Protein 5UQJ (pdb70)

GO terms:
  GO:0005634 nucleus (C, IDA)
  GO:0005739 mitochondrion (C, IDA)
  GO:0034477 U6 snRNA 3'-end processing (P, IGI)
  GO:0034477 U6 snRNA 3'-end processing (P, IMP)
  GO:0005634 nucleus (C, HDA)
  GO:0005737 cytoplasm (C, HDA)
  GO:0005739 mitochondrion (C, HDA)
  GO:0008663 2',3'-cyclic-nucleotide 2'-phosphodiesterase activity (F, IDA)
  GO:1990838 poly(U)-specific exoribonuclease activity, producing 3' uridine cyclic phosphate ends (F, IDA)
  GO:0005515 protein binding (F, IPI)

Organism: Saccharomyces cerevisiae (strain ATCC 204508 / S288c) (NCBI:txid559292)

Secondary structure (DSSP, 8-state):
--EEE-EEEEE---HHHHHHHHHHHHHHHHHHH--EEEETTB-TTS-B--EEEESB--EEESSHHHHHHHHHHHHHHHHHTT---EEEEE-SS-EEEE-TTSS-EEEEEEB-HHHHHHHHHHHHHHHHHHHHHTT----TTTBPPGGG-EEEEEEEES--HHHHHTHHHHHHHHHHHHHHH------EEEEE-EEEE--SS-PEEEE--

Foldseek 3Di:
DFWKKFKKFKDFDDPVVVVLLVVLQVVLVVLVVCQDKDFPQADPVGHGDMWIWTFWDMGGARDPVLVVLLVVLLLVLQVVVQQAKDKFWWAQHWAWDADPVLPWIFTWIQRDCPVCVVNPVSVVVSNQVSCVRSPNPVCPRTGDDNRRTTIG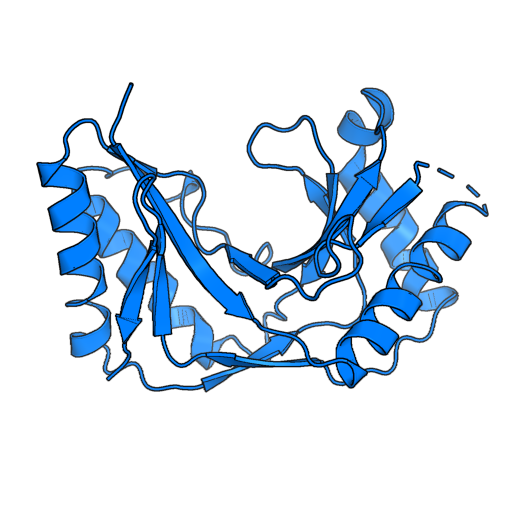TIIRPPADPVCSVCRVVVRVVSVVSCVVPHDSDDGDMDMGQFMWMATPVGIDTRGGD

InterPro domains:
  IPR027521 U6 snRNA phosphodiesterase 1 [MF_03040] (4-290)
  IPR027521 U6 snRNA phosphodiesterase 1 [PF09749] (75-284)
  IPR027521 U6 snRNA phosphodiesterase 1 [PTHR13522] (1-289)

Nearest PDB structures (foldseek):
  5uqj-assembly1_A  TM=1.005E+00  e=1.990E-45  Saccharomyces cerevisiae S288C
  6pgl-assembly2_B  TM=8.241E-01  e=5.813E-12  Kluyveromyces marxianus DMKU3-1042
  6pfq-assembly1_C  TM=8.101E-01  e=3.556E-12  Kluyveromyces marxianus DMKU3-1042
  6pgl-assembly3_C  TM=7.941E-01  e=1.461E-11  Kluyveromyces marxianus DMKU3-1042
  6pfq-assembly3_B  TM=7.733E-01  e=2.791E-10  Kluyveromyces marxianus DMKU3-1042

B-factor: mean 36.11, std 14.9, range [14.92, 97.97]

Radius of gyration: 17.69 Å; Cα contacts (8 Å, |Δi|>4): 377; chains: 1; bounding box: 44×36×47 Å

Sequence (209 aa):
RFWRSFTYFEWRPTPAIHRQLQKIICCKYKETFMKVDFDPLFISHLGAPKPLHVSLTRSLLFETEEQRHVFIQEMRNNGLRNNEITPFKLQICSYPKLYISERANTLYLGLPVSECCPNKAQISPFKTIIAEALQKSGISNYQDLIVSRQNLHVSIAIASNPSKATLKRYQQLNETMGALLLLNNDFAYKLEFLVNSIYCDENRHSIRIPFN

Structure (mmCIF, N/CA/C/O backbone):
data_5UQJ
#
_entry.id   5UQJ
#
_cell.length_a   157.850
_cell.length_b   157.850
_cell.length_c   44.380
_cell.angle_alpha   90.00
_cell.angle_beta   90.00
_cell.angle_gamma   90.00
#
_symmetry.space_group_name_H-M   'I 41 2 2'
#
loop_
_entity.id
_entity.type
_entity.pdbx_description
1 polymer 'U6 snRNA phosphodiesterase'
2 non-polymer 'SULFATE ION'
3 non-polymer GLYCEROL
4 non-polymer 'ACETATE ION'
5 water water
#
loop_
_atom_site.group_PDB
_atom_site.id
_atom_site.type_symbol
_atom_site.label_atom_id
_atom_site.label_alt_id
_atom_site.label_comp_id
_atom_site.label_asym_id
_atom_site.label_entity_id
_atom_site.label_seq_id
_atom_site.pdbx_PDB_ins_code
_atom_site.Cartn_x
_atom_site.Cartn_y
_atom_site.Cartn_z
_atom_site.occupancy
_atom_site.B_iso_or_equiv
_atom_site.auth_seq_id
_atom_site.auth_comp_id
_atom_site.auth_asym_id
_atom_site.auth_atom_id
_atom_site.pdbx_PDB_model_num
ATOM 1 N N . ARG A 1 4 ? 78.679 89.259 4.506 1.00 33.15 73 ARG A N 1
ATOM 2 C CA . ARG A 1 4 ? 79.119 90.097 5.621 1.00 37.31 73 ARG A CA 1
ATOM 3 C C . ARG A 1 4 ? 78.717 89.515 6.941 1.00 35.46 73 ARG A C 1
ATOM 4 O O . ARG A 1 4 ? 79.411 89.663 7.947 1.00 37.17 73 ARG A O 1
ATOM 12 N N . PHE A 1 5 ? 77.541 88.911 6.969 1.00 32.98 74 PHE A N 1
ATOM 13 C CA . PHE A 1 5 ? 76.987 88.541 8.290 1.00 25.30 74 PHE A CA 1
ATOM 14 C C . PHE A 1 5 ? 76.695 87.060 8.351 1.00 28.96 74 PHE A C 1
ATOM 15 O O . PHE A 1 5 ? 77.134 86.302 7.514 1.00 29.86 74 PHE A O 1
ATOM 23 N N . TRP A 1 6 ? 75.960 86.641 9.364 1.00 21.60 75 TRP A N 1
ATOM 24 C CA . TRP A 1 6 ? 75.654 85.228 9.496 1.00 21.91 75 TRP A CA 1
ATOM 25 C C . TRP A 1 6 ? 74.143 85.134 9.371 1.00 24.32 75 TRP A C 1
ATOM 26 O O . TRP A 1 6 ? 73.408 85.422 10.300 1.00 31.27 75 TRP A O 1
ATOM 37 N N . ARG A 1 7 ? 73.653 84.741 8.227 1.00 19.67 76 ARG A N 1
ATOM 38 C CA . ARG A 1 7 ? 72.224 84.851 8.042 1.00 24.17 76 ARG A CA 1
ATOM 39 C C . ARG A 1 7 ? 71.512 83.527 8.264 1.00 27.76 76 ARG A C 1
ATOM 40 O O . ARG A 1 7 ? 72.108 82.457 8.135 1.00 23.46 76 ARG A O 1
ATOM 48 N N . SER A 1 8 ? 70.211 83.596 8.521 1.00 25.59 77 SER A N 1
ATOM 49 C CA . SER A 1 8 ? 69.413 82.386 8.451 1.00 22.48 77 SER A CA 1
ATOM 50 C C . SER A 1 8 ? 68.051 82.715 7.929 1.00 24.41 77 SER A C 1
ATOM 51 O O . SER A 1 8 ? 67.738 83.868 7.704 1.00 22.23 77 SER A O 1
ATOM 54 N N . PHE A 1 9 ? 67.238 81.692 7.743 1.00 23.41 78 PHE A N 1
ATOM 55 C CA . PHE A 1 9 ? 65.826 81.904 7.587 1.00 25.90 78 PHE A CA 1
ATOM 56 C C . PHE A 1 9 ? 65.188 80.545 7.766 1.00 22.24 78 PHE A C 1
ATOM 57 O O . PHE A 1 9 ? 65.818 79.494 7.673 1.00 23.56 78 PHE A O 1
ATOM 65 N N . THR A 1 10 ? 63.930 80.594 8.098 1.00 16.30 79 THR A N 1
ATOM 66 C CA . THR A 1 10 ? 63.204 79.451 8.629 1.00 18.51 79 THR A CA 1
ATOM 67 C C . THR A 1 10 ? 62.091 79.031 7.664 1.00 17.44 79 THR A C 1
ATOM 68 O O . THR A 1 10 ? 61.336 79.916 7.184 1.00 20.53 79 THR A O 1
ATOM 72 N N . TYR A 1 11 ? 61.973 77.731 7.455 1.00 16.30 80 TYR A N 1
ATOM 73 C CA . TYR A 1 11 ? 61.035 77.213 6.458 1.00 19.61 80 TYR A CA 1
ATOM 74 C C . TYR A 1 11 ? 60.606 75.766 6.660 1.00 22.45 80 TYR A C 1
ATOM 75 O O . TYR A 1 11 ? 61.287 74.974 7.315 1.00 21.53 80 TYR A O 1
ATOM 84 N N . PHE A 1 12 ? 59.439 75.438 6.079 1.00 20.88 81 PHE A N 1
ATOM 85 C CA . PHE A 1 12 ? 59.005 74.041 5.927 1.00 17.67 81 PHE A CA 1
ATOM 86 C C . PHE A 1 12 ? 59.356 73.646 4.491 1.00 24.67 81 PHE A C 1
ATOM 87 O O . PHE A 1 12 ? 59.251 74.480 3.622 1.00 23.18 81 PHE A O 1
ATOM 95 N N . GLU A 1 13 ? 59.724 72.382 4.268 1.00 22.57 82 GLU A N 1
ATOM 96 C CA . GLU A 1 13 ? 60.036 71.928 2.919 1.00 19.25 82 GLU A CA 1
ATOM 97 C C . GLU A 1 13 ? 59.001 70.952 2.379 1.00 28.52 82 GLU A C 1
ATOM 98 O O . GLU A 1 13 ? 58.496 70.128 3.136 1.00 22.54 82 GLU A O 1
ATOM 104 N N . TRP A 1 14 ? 58.730 71.019 1.075 1.00 22.42 83 TRP A N 1
ATOM 105 C CA . TRP A 1 14 ? 57.786 70.142 0.395 1.00 20.12 83 TRP A CA 1
ATOM 106 C C . TRP A 1 14 ? 58.486 69.506 -0.792 1.00 27.62 83 TRP A C 1
ATOM 107 O O . TRP A 1 14 ? 59.055 70.252 -1.582 1.00 23.00 83 TRP A O 1
ATOM 118 N N . ARG A 1 15 ? 58.447 68.170 -0.945 1.00 25.80 84 ARG A N 1
ATOM 119 C CA . ARG A 1 15 ? 59.015 67.511 -2.151 1.00 25.42 84 ARG A CA 1
ATOM 120 C C . ARG A 1 15 ? 57.880 66.898 -2.946 1.00 37.36 84 ARG A C 1
ATOM 121 O O . ARG A 1 15 ? 57.478 65.787 -2.672 1.00 31.43 84 ARG A O 1
ATOM 129 N N . PRO A 1 16 ? 57.313 67.665 -3.883 1.00 28.80 85 PRO A N 1
ATOM 130 C CA . PRO A 1 16 ? 56.090 67.252 -4.574 1.00 35.38 85 PRO A CA 1
ATOM 131 C C . PRO A 1 16 ? 56.388 66.061 -5.452 1.00 36.92 85 PRO A C 1
ATOM 132 O O . PRO A 1 16 ? 57.479 65.971 -6.022 1.00 33.01 85 PRO A O 1
ATOM 136 N N . THR A 1 17 ? 55.444 65.143 -5.531 1.00 35.67 86 THR A N 1
ATOM 137 C CA . THR A 1 17 ? 55.550 63.987 -6.425 1.00 37.45 86 THR A CA 1
ATOM 138 C C . THR A 1 17 ? 55.292 64.368 -7.885 1.00 31.36 86 THR A C 1
ATOM 139 O O . THR A 1 17 ? 54.718 65.448 -8.173 1.00 32.36 86 THR A O 1
ATOM 143 N N . PRO A 1 18 ? 55.634 63.445 -8.831 1.00 37.99 87 PRO A N 1
ATOM 144 C CA . PRO A 1 18 ? 55.267 63.721 -10.224 1.00 37.78 87 PRO A CA 1
ATOM 145 C C . PRO A 1 18 ? 53.755 63.946 -10.392 1.00 32.05 87 PRO A C 1
ATOM 146 O O . PRO A 1 18 ? 53.379 64.786 -11.205 1.00 38.62 87 PRO A O 1
ATOM 150 N N . ALA A 1 19 ? 52.924 63.266 -9.600 1.00 37.37 88 ALA A N 1
ATOM 151 C CA . ALA A 1 19 ? 51.484 63.522 -9.685 1.00 47.78 88 ALA A CA 1
ATOM 152 C C . ALA A 1 19 ? 51.172 65.003 -9.392 1.00 38.09 88 ALA A C 1
ATOM 153 O O . ALA A 1 19 ? 50.494 65.693 -10.175 1.00 40.31 88 ALA A O 1
ATOM 155 N N . ILE A 1 20 ? 51.718 65.520 -8.303 1.00 35.31 89 ILE A N 1
ATOM 156 C CA . ILE A 1 20 ? 51.526 66.937 -7.993 1.00 29.89 89 ILE A CA 1
ATOM 157 C C . ILE A 1 20 ? 52.187 67.918 -8.999 1.00 26.69 89 ILE A C 1
ATOM 158 O O . ILE A 1 20 ? 51.561 68.941 -9.370 1.00 28.79 89 ILE A O 1
ATOM 163 N N . HIS A 1 21 ? 53.401 67.608 -9.466 1.00 30.37 90 HIS A N 1
ATOM 164 C CA . HIS A 1 21 ? 54.010 68.397 -10.542 1.00 28.94 90 HIS A CA 1
ATOM 165 C C . HIS A 1 21 ? 53.008 68.679 -11.668 1.00 30.65 90 HIS A C 1
ATOM 166 O O . HIS A 1 21 ? 52.860 69.838 -12.125 1.00 28.91 90 HIS A O 1
ATOM 173 N N . ARG A 1 22 ? 52.322 67.621 -12.109 1.00 36.85 91 ARG A N 1
ATOM 174 C CA . ARG A 1 22 ? 51.362 67.778 -13.215 1.00 36.84 91 ARG A CA 1
ATOM 175 C C . ARG A 1 22 ? 50.261 68.776 -12.855 1.00 30.41 91 ARG A C 1
ATOM 176 O O . ARG A 1 22 ? 49.843 69.599 -13.677 1.00 33.73 91 ARG A O 1
ATOM 184 N N . GLN A 1 23 ? 49.802 68.712 -11.606 1.00 33.99 92 GLN A N 1
ATOM 185 C CA . GLN A 1 23 ? 48.766 69.648 -11.180 1.00 39.17 92 GLN A CA 1
ATOM 186 C C . GLN A 1 23 ? 49.276 71.072 -11.072 1.00 37.11 92 GLN A C 1
ATOM 187 O O . GLN A 1 23 ? 48.567 72.025 -11.483 1.00 29.82 92 GLN A O 1
ATOM 193 N N . LEU A 1 24 ? 50.495 71.239 -10.512 1.00 28.74 93 LEU A N 1
ATOM 194 C CA . LEU A 1 24 ? 51.075 72.573 -10.400 1.00 24.20 93 LEU A CA 1
ATOM 195 C C . LEU A 1 24 ? 51.338 73.224 -11.782 1.00 20.48 93 LEU A C 1
ATOM 196 O O . LEU A 1 24 ? 51.086 74.418 -12.012 1.00 23.90 93 LEU A O 1
ATOM 201 N N . GLN A 1 25 ? 51.813 72.404 -12.708 1.00 27.34 94 GLN A N 1
ATOM 202 C CA . GLN A 1 25 ? 51.966 72.840 -14.113 1.00 34.00 94 GLN A CA 1
ATOM 203 C C . GLN A 1 25 ? 50.634 73.323 -14.743 1.00 27.50 94 GLN A C 1
ATOM 204 O O . GLN A 1 25 ? 50.594 74.385 -15.362 1.00 27.40 94 GLN A O 1
ATOM 210 N N . LYS A 1 26 ? 49.559 72.571 -14.529 1.00 35.30 95 LYS A N 1
ATOM 211 C CA . LYS A 1 26 ? 48.234 73.033 -14.966 1.00 29.25 95 LYS A CA 1
ATOM 212 C C . LYS A 1 26 ? 47.882 74.347 -14.327 1.00 32.94 95 LYS A C 1
ATOM 213 O O . LYS A 1 26 ? 47.419 75.228 -15.010 1.00 32.97 95 LYS A O 1
ATOM 219 N N . ILE A 1 27 ? 48.123 74.497 -13.013 1.00 29.79 96 ILE A N 1
ATOM 220 C CA . ILE A 1 27 ? 47.744 75.756 -12.356 1.00 27.94 96 ILE A CA 1
ATOM 221 C C . ILE A 1 27 ? 48.467 76.904 -13.020 1.00 23.78 96 ILE A C 1
ATOM 222 O O . ILE A 1 27 ? 47.900 77.989 -13.283 1.00 29.24 96 ILE A O 1
ATOM 227 N N . ILE A 1 28 ? 49.741 76.677 -13.306 1.00 2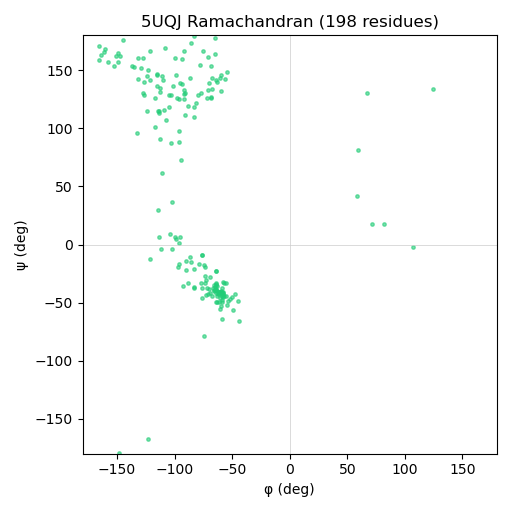5.23 97 ILE A N 1
ATOM 228 C CA . ILE A 1 28 ? 50.544 77.759 -13.812 1.00 25.17 97 ILE A CA 1
ATOM 229 C C . ILE A 1 28 ? 50.062 78.118 -15.246 1.00 27.79 97 ILE A C 1
ATOM 230 O O . ILE A 1 28 ? 49.883 79.292 -15.602 1.00 29.28 97 ILE A O 1
ATOM 235 N N A CYS A 1 29 ? 49.888 77.100 -16.060 0.54 31.38 98 CYS A N 1
ATOM 236 N N B CYS A 1 29 ? 49.904 77.076 -16.047 0.46 31.32 98 CYS A N 1
ATOM 237 C CA A CYS A 1 29 ? 49.384 77.349 -17.426 0.54 35.38 98 CYS A CA 1
ATOM 238 C CA B CYS A 1 29 ? 49.340 77.207 -17.408 0.46 35.73 98 CYS A CA 1
ATOM 239 C C A CYS A 1 29 ? 48.030 78.091 -17.425 0.54 40.13 98 CYS A C 1
ATOM 240 C C B CYS A 1 29 ? 48.048 78.041 -17.423 0.46 40.09 98 CYS A C 1
ATOM 241 O O A CYS A 1 29 ? 47.865 79.102 -18.119 0.54 40.20 98 CYS A O 1
ATOM 242 O O B CYS A 1 29 ? 47.943 79.051 -18.124 0.46 40.30 98 CYS A O 1
ATOM 247 N N . LYS A 1 30 ? 47.074 77.640 -16.616 1.00 32.26 99 LYS A N 1
ATOM 248 C CA . LYS A 1 30 ? 45.763 78.317 -16.621 1.00 34.03 99 LYS A CA 1
ATOM 249 C C . LYS A 1 30 ? 45.806 79.734 -16.059 1.00 42.01 99 LYS A C 1
ATOM 250 O O . LYS A 1 30 ? 45.108 80.628 -16.571 1.00 36.59 99 LYS A O 1
ATOM 256 N N . TYR A 1 31 ? 46.637 79.967 -15.031 1.00 34.33 100 TYR A N 1
ATOM 257 C CA . TYR A 1 31 ? 46.824 81.341 -14.541 1.00 26.70 100 TYR A CA 1
ATOM 258 C C . TYR A 1 31 ? 47.321 82.201 -15.666 1.00 30.11 100 TYR A C 1
ATOM 259 O O . TYR A 1 31 ? 46.914 83.365 -15.790 1.00 34.23 100 TYR A O 1
ATOM 268 N N . LYS A 1 32 ? 48.250 81.680 -16.442 1.00 28.25 101 LYS A N 1
ATOM 269 C CA . LYS A 1 32 ? 48.872 82.585 -17.414 1.00 41.20 101 LYS A CA 1
ATOM 270 C C . LYS A 1 32 ? 47.913 82.816 -18.597 1.00 34.07 101 LYS A C 1
ATOM 271 O O . LYS A 1 32 ? 47.810 83.934 -19.050 1.00 35.21 101 LYS A O 1
ATOM 277 N N . GLU A 1 33 ? 47.182 81.780 -19.004 1.00 39.76 102 GLU A N 1
ATOM 278 C CA . GLU A 1 33 ? 46.052 81.953 -19.926 1.00 42.09 102 GLU A CA 1
ATOM 279 C C . GLU A 1 33 ? 45.139 83.078 -19.450 1.00 50.67 102 GLU A C 1
ATOM 280 O O . GLU A 1 33 ? 44.901 84.039 -20.172 1.00 59.06 102 GLU A O 1
ATOM 286 N N . THR A 1 34 ? 44.644 82.987 -18.222 1.00 44.02 103 THR A N 1
ATOM 287 C CA . THR A 1 34 ? 43.730 84.004 -17.742 1.00 34.46 103 THR A CA 1
ATOM 288 C C . THR A 1 34 ? 44.361 85.371 -17.685 1.00 54.44 103 THR A C 1
ATOM 289 O O . THR A 1 34 ? 43.723 86.364 -18.027 1.00 53.93 103 THR A O 1
ATOM 293 N N . PHE A 1 35 ? 45.611 85.428 -17.246 1.00 38.14 104 PHE A N 1
ATOM 294 C CA . PHE A 1 35 ? 46.364 86.674 -17.240 1.00 55.39 104 PHE A CA 1
ATOM 295 C C . PHE A 1 35 ? 46.444 87.236 -18.673 1.00 42.10 104 PHE A C 1
ATOM 296 O O . PHE A 1 35 ? 45.916 88.318 -18.955 1.00 56.40 104 PHE A O 1
ATOM 304 N N . MET A 1 36 ? 47.099 86.490 -19.557 1.00 54.58 105 MET A N 1
ATOM 305 C CA . MET A 1 36 ? 47.418 86.974 -20.911 1.00 73.54 105 MET A CA 1
ATOM 306 C C . MET A 1 36 ? 46.213 87.580 -21.665 1.00 71.15 105 MET A C 1
ATOM 307 O O . MET A 1 36 ? 46.321 88.650 -22.259 1.00 77.10 105 MET A O 1
ATOM 312 N N . LYS A 1 37 ? 45.066 86.920 -21.626 1.00 64.53 106 LYS A N 1
ATOM 313 C CA . LYS A 1 37 ? 43.842 87.575 -22.068 1.00 75.50 106 LYS A CA 1
ATOM 314 C C . LYS A 1 37 ? 42.997 88.030 -20.868 1.00 67.79 106 LYS A C 1
ATOM 315 O O . LYS A 1 37 ? 43.271 89.068 -20.258 1.00 63.35 106 LYS A O 1
ATOM 321 N N . VAL A 1 47 ? 54.880 89.076 -19.431 1.00 63.63 116 VAL A N 1
ATOM 322 C CA . VAL A 1 47 ? 55.263 88.231 -18.309 1.00 65.46 116 VAL A CA 1
ATOM 323 C C . VAL A 1 47 ? 55.071 86.745 -18.640 1.00 62.31 116 VAL A C 1
ATOM 324 O O . VAL A 1 47 ? 54.024 86.349 -19.157 1.00 76.61 116 VAL A O 1
ATOM 328 N N . ASP A 1 48 ? 56.099 85.938 -18.379 1.00 66.89 117 ASP A N 1
ATOM 329 C CA . ASP A 1 48 ? 55.989 84.471 -18.442 1.00 47.76 117 ASP A CA 1
ATOM 330 C C . ASP A 1 48 ? 56.540 83.820 -17.151 1.00 43.10 117 ASP A C 1
ATOM 331 O O . ASP A 1 48 ? 57.440 84.366 -16.532 1.00 54.07 117 ASP A O 1
ATOM 336 N N . PHE A 1 49 ? 56.034 82.645 -16.787 1.00 34.86 118 PHE A N 1
ATOM 337 C CA . PHE A 1 49 ? 56.424 81.998 -15.496 1.00 33.26 118 PHE A CA 1
ATOM 338 C C . PHE A 1 49 ? 57.208 80.730 -15.657 1.00 31.33 118 PHE A C 1
ATOM 339 O O . PHE A 1 49 ? 56.803 79.862 -16.397 1.00 38.25 118 PHE A O 1
ATOM 347 N N . ASP A 1 50 ? 58.325 80.591 -14.946 1.00 25.00 119 ASP A N 1
ATOM 348 C CA . ASP A 1 50 ? 59.054 79.341 -14.947 1.00 19.64 119 ASP A CA 1
ATOM 349 C C . ASP A 1 50 ? 58.781 78.515 -13.661 1.00 19.47 119 ASP A C 1
ATOM 350 O O . ASP A 1 50 ? 58.782 79.079 -12.565 1.00 21.71 119 ASP A O 1
ATOM 355 N N . PRO A 1 51 ? 58.571 77.204 -13.790 1.00 24.31 120 PRO A N 1
ATOM 356 C CA . PRO A 1 51 ? 58.192 76.429 -12.583 1.00 19.68 120 PRO A CA 1
ATOM 357 C C . PRO A 1 51 ? 59.378 76.302 -11.606 1.00 25.60 120 PRO A C 1
ATOM 358 O O . PRO A 1 51 ? 60.486 75.990 -12.033 1.00 22.13 120 PRO A O 1
ATOM 362 N N . LEU A 1 52 ? 59.118 76.444 -10.307 1.00 17.49 121 LEU A N 1
ATOM 363 C CA . LEU A 1 52 ? 60.201 76.354 -9.316 1.00 22.00 121 LEU A CA 1
ATOM 364 C C . LEU A 1 52 ? 60.473 74.893 -8.859 1.00 29.43 121 LEU A C 1
ATOM 365 O O . LEU A 1 52 ? 61.476 74.634 -8.175 1.00 25.71 121 LEU A O 1
ATOM 370 N N . PHE A 1 53 ? 59.585 73.948 -9.226 1.00 19.34 122 PHE A N 1
ATOM 371 C CA . PHE A 1 53 ? 59.706 72.566 -8.801 1.00 21.64 122 PHE A CA 1
ATOM 372 C C . PHE A 1 53 ? 60.346 71.684 -9.865 1.00 24.53 122 PHE A C 1
ATOM 373 O O . PHE A 1 53 ? 60.442 70.467 -9.691 1.00 22.90 122 PHE A O 1
ATOM 381 N N . ILE A 1 54 ? 60.787 72.294 -10.964 1.00 23.18 123 ILE A N 1
ATOM 382 C CA . ILE A 1 54 ? 61.517 71.617 -12.074 1.00 24.41 123 ILE A CA 1
ATOM 383 C C . ILE A 1 54 ? 62.832 72.381 -12.351 1.00 26.70 123 ILE A C 1
ATOM 384 O O . ILE A 1 54 ? 62.790 73.585 -12.602 1.00 26.95 123 ILE A O 1
ATOM 389 N N . SER A 1 55 ? 63.964 71.699 -12.417 1.00 23.96 124 SER A N 1
ATOM 390 C CA . SER A 1 55 ? 65.235 72.402 -12.665 1.00 29.74 124 SER A CA 1
ATOM 391 C C . SER A 1 55 ? 65.479 72.675 -14.144 1.00 36.28 124 SER A C 1
ATOM 392 O O . SER A 1 55 ? 64.717 72.243 -14.992 1.00 27.27 124 SER A O 1
ATOM 395 N N . HIS A 1 56 ? 66.597 73.315 -14.474 1.00 35.67 125 HIS A N 1
ATOM 396 C CA . HIS A 1 56 ? 66.797 73.599 -15.881 1.00 46.08 125 HIS A CA 1
ATOM 397 C C . HIS A 1 56 ? 67.219 72.340 -16.650 1.00 45.29 125 HIS A C 1
ATOM 398 O O . HIS A 1 56 ? 67.207 72.342 -17.868 1.00 43.77 125 HIS A O 1
ATOM 405 N N . LEU A 1 57 ? 67.529 71.252 -15.948 1.00 28.35 126 LEU A N 1
ATOM 406 C CA . LEU A 1 57 ? 67.772 69.975 -16.591 1.00 28.60 126 LEU A CA 1
ATOM 407 C C . LEU A 1 57 ? 66.543 69.099 -16.502 1.00 27.23 126 LEU A C 1
ATOM 408 O O . LEU A 1 57 ? 66.591 67.934 -16.821 1.00 29.68 126 LEU A O 1
ATOM 413 N N . GLY A 1 58 ? 65.444 69.634 -16.004 1.00 31.90 127 GLY A N 1
ATOM 414 C CA . GLY A 1 58 ? 64.222 68.856 -15.903 1.00 27.31 127 GLY A CA 1
ATOM 415 C C . GLY A 1 58 ? 64.086 67.932 -14.703 1.00 36.79 127 GLY A C 1
ATOM 416 O O . GLY A 1 58 ? 63.240 67.072 -14.715 1.00 32.60 127 GLY A O 1
ATOM 417 N N . ALA A 1 59 ? 64.874 68.125 -13.649 1.00 25.10 128 ALA A N 1
ATOM 418 C CA . ALA A 1 59 ? 64.732 67.318 -12.433 1.00 27.94 128 ALA A CA 1
ATOM 419 C C . ALA A 1 59 ? 63.827 67.968 -11.381 1.00 21.42 128 ALA A C 1
ATOM 420 O O . ALA A 1 59 ? 63.636 69.199 -11.374 1.00 24.10 128 ALA A O 1
ATOM 422 N N . PRO A 1 60 ? 63.294 67.149 -10.446 1.00 21.81 129 PRO A N 1
ATOM 423 C CA . PRO A 1 60 ? 62.497 67.692 -9.339 1.00 22.55 129 PRO A CA 1
ATOM 424 C C . PRO A 1 60 ? 63.323 68.582 -8.455 1.00 23.82 129 PRO A C 1
ATOM 425 O O . PRO A 1 60 ? 64.489 68.279 -8.231 1.00 24.05 129 PRO A O 1
ATOM 429 N N . LYS A 1 61 ? 62.738 69.673 -7.980 1.00 20.92 130 LYS A N 1
ATOM 430 C CA . LYS A 1 61 ? 63.373 70.526 -7.000 1.00 23.36 130 LYS A CA 1
ATOM 431 C C . LYS A 1 61 ? 62.341 70.771 -5.912 1.00 21.98 130 LYS A C 1
ATOM 432 O O . LYS A 1 61 ? 61.180 71.023 -6.201 1.00 24.47 130 LYS A O 1
ATOM 438 N N . PRO A 1 62 ? 62.792 70.808 -4.667 1.00 25.48 131 PRO A N 1
ATOM 439 C CA . PRO A 1 62 ? 61.876 71.035 -3.546 1.00 21.62 131 PRO A CA 1
ATOM 440 C C . PRO A 1 62 ? 61.299 72.410 -3.508 1.00 20.37 131 PRO A C 1
ATOM 441 O O . PRO A 1 62 ? 61.918 73.358 -4.003 1.00 23.81 131 PRO A O 1
ATOM 445 N N . LEU A 1 63 ? 60.114 72.519 -2.915 1.00 17.66 132 LEU A N 1
ATOM 446 C CA . LEU A 1 63 ? 59.459 73.788 -2.691 1.00 18.94 132 LEU A CA 1
ATOM 447 C C . LEU A 1 63 ? 59.535 74.081 -1.188 1.00 19.88 132 LEU A C 1
ATOM 448 O O . LEU A 1 63 ? 59.910 73.175 -0.374 1.00 20.50 132 LEU A O 1
ATOM 453 N N . HIS A 1 64 ? 59.181 75.302 -0.804 1.00 18.19 133 HIS A N 1
ATOM 454 C CA . HIS A 1 64 ? 59.136 75.539 0.635 1.00 18.44 133 HIS A CA 1
ATOM 455 C C . HIS A 1 64 ? 58.105 76.564 1.017 1.00 19.79 133 HIS A C 1
ATOM 456 O O . HIS A 1 64 ? 57.643 77.328 0.167 1.00 17.91 133 HIS A O 1
ATOM 463 N N . VAL A 1 65 ? 57.790 76.604 2.327 1.00 16.50 134 VAL A N 1
ATOM 464 C CA . VAL A 1 65 ? 56.987 77.676 2.899 1.00 20.56 134 VAL A CA 1
ATOM 465 C C . VAL A 1 65 ? 57.894 78.513 3.760 1.00 22.34 134 VAL A C 1
ATOM 466 O O . VAL A 1 65 ? 58.399 77.981 4.724 1.00 18.29 134 VAL A O 1
ATOM 470 N N . SER A 1 66 ? 58.123 79.787 3.432 1.00 17.28 135 SER A N 1
ATOM 471 C CA . SER A 1 66 ? 58.994 80.609 4.328 1.00 18.05 135 SER A CA 1
ATOM 472 C C . SER A 1 66 ? 58.221 81.103 5.525 1.00 22.40 135 SER A C 1
ATOM 473 O O . SER A 1 66 ? 57.141 81.685 5.364 1.00 19.92 135 SER A O 1
ATOM 476 N N . LEU A 1 67 ? 58.765 80.881 6.736 1.00 19.49 136 LEU A N 1
ATOM 477 C CA . LEU A 1 67 ? 58.146 81.397 7.943 1.00 18.47 136 LEU A CA 1
ATOM 478 C C . LEU A 1 67 ? 58.776 82.703 8.407 1.00 24.56 136 LEU A C 1
ATOM 479 O O . LEU A 1 67 ? 58.165 83.447 9.184 1.00 21.53 136 LEU A O 1
ATOM 484 N N . THR A 1 68 ? 59.991 82.987 7.951 1.00 18.98 137 THR A N 1
ATOM 485 C CA . THR A 1 68 ? 60.554 84.282 8.191 1.00 20.43 137 THR A CA 1
ATOM 486 C C . THR A 1 68 ? 61.130 84.877 6.893 1.00 19.75 137 THR A C 1
ATOM 487 O O . THR A 1 68 ? 61.427 84.151 5.940 1.00 18.76 137 THR A O 1
ATOM 491 N N . ARG A 1 69 ? 61.312 86.184 6.866 1.00 19.28 138 ARG A N 1
ATOM 492 C CA . ARG A 1 69 ? 62.301 86.815 6.028 1.00 26.79 138 ARG A CA 1
ATOM 493 C C . ARG A 1 69 ? 63.738 86.425 6.420 1.00 23.13 138 ARG A C 1
ATOM 494 O O . ARG A 1 69 ? 63.964 85.677 7.393 1.00 23.00 138 ARG A O 1
ATOM 502 N N . SER A 1 70 ? 64.716 86.937 5.659 1.00 19.59 139 SER A N 1
ATOM 503 C CA . SER A 1 70 ? 66.100 86.706 5.986 1.00 16.69 139 SER A CA 1
ATOM 504 C C . SER A 1 70 ? 66.423 87.340 7.332 1.00 19.90 139 SER A C 1
ATOM 505 O O . SER A 1 70 ? 65.915 88.405 7.674 1.00 22.68 139 SER A O 1
ATOM 508 N N . LEU A 1 71 ? 67.214 86.611 8.109 1.00 18.93 140 LEU A N 1
ATOM 509 C CA . LEU A 1 71 ? 67.508 86.981 9.511 1.00 18.24 140 LEU A CA 1
ATOM 510 C C . LEU A 1 71 ? 68.992 87.316 9.557 1.00 19.56 140 LEU A C 1
ATOM 511 O O . LEU A 1 71 ? 69.851 86.455 9.367 1.00 21.92 140 LEU A O 1
ATOM 516 N N . LEU A 1 72 ? 69.294 88.579 9.800 1.00 20.56 141 LEU A N 1
ATOM 517 C CA . LEU A 1 72 ? 70.685 89.022 9.853 1.00 19.25 141 LEU A CA 1
ATOM 518 C C . LEU A 1 72 ? 71.188 88.921 11.295 1.00 21.54 141 LEU A C 1
ATOM 519 O O . LEU A 1 72 ? 70.751 89.675 12.163 1.00 19.27 141 LEU A O 1
ATOM 524 N N . PHE A 1 73 ? 72.098 87.995 11.534 1.00 20.08 142 PHE A N 1
ATOM 525 C CA . PHE A 1 73 ? 72.796 87.899 12.813 1.00 25.78 142 PHE A CA 1
ATOM 526 C C . PHE A 1 73 ? 74.179 88.464 12.627 1.00 21.34 142 PHE A C 1
ATOM 527 O O . PHE A 1 73 ? 74.912 88.074 11.710 1.00 24.60 142 PHE A O 1
ATOM 535 N N . GLU A 1 74 ? 74.566 89.380 13.501 1.00 22.91 143 GLU A N 1
ATOM 536 C CA . GLU A 1 74 ? 75.887 89.979 13.368 1.00 29.23 143 GLU A CA 1
ATOM 537 C C . GLU A 1 74 ? 77.006 89.045 13.787 1.00 26.57 143 GLU A C 1
ATOM 538 O O . GLU A 1 74 ? 78.165 89.307 13.481 1.00 25.51 143 GLU A O 1
ATOM 544 N N . THR A 1 75 ? 76.690 87.984 14.534 1.00 25.02 144 THR A N 1
ATOM 545 C CA . THR A 1 75 ? 77.720 87.059 14.979 1.00 25.75 144 THR A CA 1
ATOM 546 C C . THR A 1 75 ? 77.223 85.664 14.812 1.00 30.80 144 THR A C 1
ATOM 547 O O . THR A 1 75 ? 76.032 85.404 14.873 1.00 21.35 144 THR A O 1
ATOM 551 N N . GLU A 1 76 ? 78.156 84.750 14.645 1.00 30.28 145 GLU A N 1
ATOM 552 C CA . GLU A 1 76 ? 77.818 83.348 14.539 1.00 25.48 145 GLU A CA 1
ATOM 553 C C . GLU A 1 76 ? 77.196 82.858 15.866 1.00 29.07 145 GLU A C 1
ATOM 554 O O . GLU A 1 76 ? 76.293 82.011 15.845 1.00 22.89 145 GLU A O 1
ATOM 560 N N . GLU A 1 77 ? 77.628 83.414 16.999 1.00 26.02 146 GLU A N 1
ATOM 561 C CA . GLU A 1 77 ? 77.049 82.995 18.306 1.00 29.33 146 GLU A CA 1
ATOM 562 C C . GLU A 1 77 ? 75.568 83.323 18.404 1.00 22.62 146 GLU A C 1
ATOM 563 O O . GLU A 1 77 ? 74.756 82.535 18.902 1.00 22.30 146 GLU A O 1
ATOM 569 N N . GLN A 1 78 ? 75.185 84.521 17.991 1.00 23.60 147 GLN A N 1
ATOM 570 C CA . GLN A 1 78 ? 73.748 84.837 18.029 1.00 23.84 147 GLN A CA 1
ATOM 571 C C . GLN A 1 78 ? 72.893 83.910 17.148 1.00 22.39 147 GLN A C 1
ATOM 572 O O . GLN A 1 78 ? 71.827 83.459 17.559 1.00 22.99 147 GLN A O 1
ATOM 578 N N . ARG A 1 79 ? 73.375 83.587 15.965 1.00 18.09 148 ARG A N 1
ATOM 579 C CA . ARG A 1 79 ? 72.601 82.705 15.102 1.00 20.27 148 ARG A CA 1
ATOM 580 C C . ARG A 1 79 ? 72.470 81.311 15.736 1.00 22.44 148 ARG A C 1
ATOM 581 O O . ARG A 1 79 ? 71.424 80.662 15.701 1.00 23.69 148 ARG A O 1
ATOM 589 N N . HIS A 1 80 ? 73.559 80.854 16.361 1.00 25.85 149 HIS A N 1
ATOM 590 C CA . HIS A 1 80 ? 73.511 79.632 17.142 1.00 22.71 149 HIS A CA 1
ATOM 591 C C . HIS A 1 80 ? 72.426 79.606 18.273 1.00 24.95 149 HIS A C 1
ATOM 592 O O . HIS A 1 80 ? 71.697 78.645 18.423 1.00 25.65 149 HIS A O 1
ATOM 599 N N . VAL A 1 81 ? 72.304 80.696 19.022 1.00 24.50 150 VAL A N 1
ATOM 600 C CA . VAL A 1 81 ? 71.295 80.817 20.063 1.00 23.25 150 VAL A CA 1
ATOM 601 C C . VAL A 1 81 ? 69.897 80.723 19.439 1.00 27.63 150 VAL A C 1
ATOM 602 O O . VAL A 1 81 ? 69.003 80.042 19.947 1.00 20.46 150 VAL A O 1
ATOM 606 N N . PHE A 1 82 ? 69.719 81.396 18.304 1.00 21.83 151 PHE A N 1
ATOM 607 C CA . PHE A 1 82 ? 68.436 81.326 17.591 1.00 18.03 151 PHE A CA 1
ATOM 608 C C . PHE A 1 82 ? 68.041 79.877 17.320 1.00 19.52 151 PHE A C 1
ATOM 609 O O . PHE A 1 82 ? 66.948 79.444 17.590 1.00 22.11 151 PHE A O 1
ATOM 617 N N . ILE A 1 83 ? 68.983 79.119 16.790 1.00 22.91 152 ILE A N 1
ATOM 618 C CA . ILE A 1 83 ? 68.691 77.781 16.356 1.00 21.04 152 ILE A CA 1
ATOM 619 C C . ILE A 1 83 ? 68.429 76.903 17.577 1.00 26.32 152 ILE A C 1
ATOM 620 O O . ILE A 1 83 ? 67.464 76.103 17.560 1.00 22.59 152 ILE A O 1
ATOM 625 N N . GLN A 1 84 ? 69.192 77.111 18.667 1.00 23.32 153 GLN A N 1
ATOM 626 C CA . GLN A 1 84 ? 68.921 76.343 19.887 1.00 21.65 153 GLN A CA 1
ATOM 627 C C . GLN A 1 84 ? 67.597 76.668 20.434 1.00 23.11 153 GLN A C 1
ATOM 628 O O . GLN A 1 84 ? 66.912 75.765 20.926 1.00 28.61 153 GLN A O 1
ATOM 634 N N . GLU A 1 85 ? 67.221 77.940 20.384 1.00 22.31 154 GLU A N 1
ATOM 635 C CA . GLU A 1 85 ? 65.943 78.328 20.986 1.00 25.09 154 GLU A CA 1
ATOM 636 C C . GLU A 1 85 ? 64.769 77.863 20.127 1.00 23.18 154 GLU A C 1
ATOM 637 O O . GLU A 1 85 ? 63.692 77.611 20.645 1.00 27.44 154 GLU A O 1
ATOM 643 N N . MET A 1 86 ? 64.995 77.716 18.816 1.00 20.26 155 MET A N 1
ATOM 644 C CA . MET A 1 86 ? 63.961 77.105 17.979 1.00 19.71 155 ME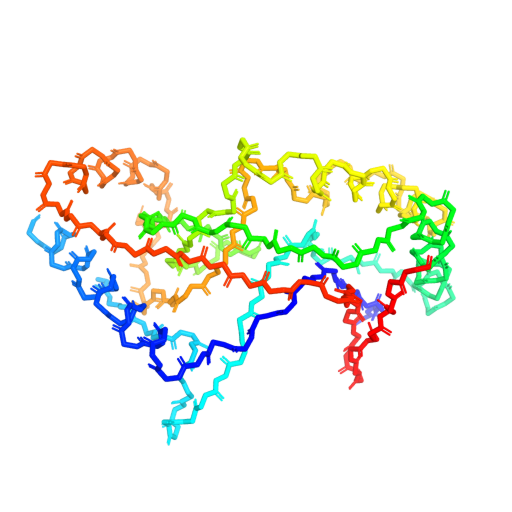T A CA 1
ATOM 645 C C . MET A 1 86 ? 63.705 75.697 18.443 1.00 22.37 155 MET A C 1
ATOM 646 O O . MET A 1 86 ? 62.564 75.290 18.621 1.00 22.49 155 MET A O 1
ATOM 651 N N . ARG A 1 87 ? 64.770 74.931 18.616 1.00 20.31 156 ARG A N 1
ATOM 652 C CA . ARG A 1 87 ? 64.590 73.552 19.037 1.00 26.44 156 ARG A CA 1
ATOM 653 C C . ARG A 1 87 ? 63.896 73.488 20.435 1.00 33.51 156 ARG A C 1
ATOM 654 O O . ARG A 1 87 ? 62.992 72.646 20.666 1.00 26.97 156 ARG A O 1
ATOM 662 N N A ASN A 1 88 ? 64.307 74.357 21.356 0.33 29.25 157 ASN A N 1
ATOM 663 N N B ASN A 1 88 ? 64.297 74.383 21.334 0.67 28.52 157 ASN A N 1
ATOM 664 C CA A ASN A 1 88 ? 63.731 74.329 22.707 0.33 29.31 157 ASN A CA 1
ATOM 665 C CA B ASN A 1 88 ? 63.762 74.349 22.703 0.67 29.32 157 ASN A CA 1
ATOM 666 C C A ASN A 1 88 ? 62.255 74.670 22.655 0.33 30.92 157 ASN A C 1
ATOM 667 C C B ASN A 1 88 ? 62.276 74.688 22.670 0.67 31.01 157 ASN A C 1
ATOM 668 O O A ASN A 1 88 ? 61.438 74.073 23.352 0.33 28.26 157 ASN A O 1
ATOM 669 O O B ASN A 1 88 ? 61.469 74.100 23.381 0.67 28.17 157 ASN A O 1
ATOM 678 N N . GLY A 1 89 ? 61.920 75.650 21.824 1.00 26.27 158 GLY A N 1
ATOM 679 C CA . GLY A 1 89 ? 60.547 76.069 21.688 1.00 23.97 158 GLY A CA 1
ATOM 680 C C . GLY A 1 89 ? 59.654 75.004 21.112 1.00 28.55 158 GLY A C 1
ATOM 681 O O . GLY A 1 89 ? 58.499 74.860 21.531 1.00 32.70 158 GLY A O 1
ATOM 682 N N . LEU A 1 90 ? 60.176 74.256 20.133 1.00 23.70 159 LEU A N 1
ATOM 683 C CA . LEU A 1 90 ? 59.454 73.124 19.589 1.00 24.77 159 LEU A CA 1
ATOM 684 C C . LEU A 1 90 ? 59.239 72.030 20.641 1.00 26.02 159 LEU A C 1
ATOM 685 O O . LEU A 1 90 ? 58.190 71.389 20.679 1.00 30.45 159 LEU A O 1
ATOM 690 N N . ARG A 1 91 ? 60.261 71.762 21.434 1.00 28.69 160 ARG A N 1
ATOM 691 C CA . ARG A 1 91 ? 60.139 70.669 22.419 1.00 35.05 160 ARG A CA 1
ATOM 692 C C . ARG A 1 91 ? 59.113 71.053 23.489 1.00 37.08 160 ARG A C 1
ATOM 693 O O . ARG A 1 91 ? 58.200 70.278 23.801 1.00 38.48 160 ARG A O 1
ATOM 701 N N . ASN A 1 92 ? 59.192 72.282 23.970 1.00 31.10 161 ASN A N 1
ATOM 702 C CA . ASN A 1 92 ? 58.291 72.711 25.045 1.00 38.49 161 ASN A CA 1
ATOM 703 C C . ASN A 1 92 ? 56.851 72.951 24.616 1.00 46.46 161 ASN A C 1
ATOM 704 O O . ASN A 1 92 ? 55.937 72.997 25.455 1.00 34.63 161 ASN A O 1
ATOM 709 N N . ASN A 1 93 ? 56.633 73.138 23.321 1.00 34.70 162 ASN A N 1
ATOM 710 C CA . ASN A 1 93 ? 55.273 73.288 22.827 1.00 31.03 162 ASN A CA 1
ATOM 711 C C . ASN A 1 93 ? 54.741 71.952 22.320 1.00 28.88 162 ASN A C 1
ATOM 712 O O . ASN A 1 93 ? 53.657 71.876 21.755 1.00 34.97 162 ASN A O 1
ATOM 717 N N . GLU A 1 94 ? 55.570 70.920 22.432 1.00 24.23 163 GLU A N 1
ATOM 718 C CA . GLU A 1 94 ? 55.178 69.564 22.090 1.00 29.72 163 GLU A CA 1
ATOM 719 C C . GLU A 1 94 ? 54.709 69.429 20.618 1.00 47.77 163 GLU A C 1
ATOM 720 O O . GLU A 1 94 ? 53.750 68.717 20.288 1.00 34.98 163 GLU A O 1
ATOM 726 N N . ILE A 1 95 ? 55.429 70.083 19.714 1.00 36.54 164 ILE A N 1
ATOM 727 C CA . ILE A 1 95 ? 55.064 70.025 18.296 1.00 25.30 164 ILE A CA 1
ATOM 728 C C . ILE A 1 95 ? 55.290 68.627 17.715 1.00 28.13 164 ILE A C 1
ATOM 729 O O . ILE A 1 95 ? 56.361 68.036 17.849 1.00 31.99 164 ILE A O 1
ATOM 734 N N . THR A 1 96 ? 54.276 68.060 17.087 1.00 25.03 165 THR A N 1
ATOM 735 C CA . THR A 1 96 ? 54.443 66.788 16.414 1.00 33.77 165 THR A CA 1
ATOM 736 C C . THR A 1 96 ? 54.075 66.974 14.911 1.00 27.59 165 THR A C 1
ATOM 737 O O . THR A 1 96 ? 53.465 68.012 14.562 1.00 28.05 165 THR A O 1
ATOM 741 N N . PRO A 1 97 ? 54.423 65.992 14.055 1.00 26.96 166 PRO A N 1
ATOM 742 C CA . PRO A 1 97 ? 54.093 66.170 12.618 1.00 29.93 166 PRO A CA 1
ATOM 743 C C . PRO A 1 97 ? 52.629 66.457 12.343 1.00 31.23 166 PRO A C 1
ATOM 744 O O . PRO A 1 97 ? 51.743 66.047 13.075 1.00 31.61 166 PRO A O 1
ATOM 748 N N . PHE A 1 98 ? 52.396 67.225 11.303 1.00 27.42 167 PHE A N 1
ATOM 749 C CA . PHE A 1 98 ? 51.061 67.525 10.856 1.00 23.01 167 PHE A CA 1
ATOM 750 C C . PHE A 1 98 ? 51.057 67.684 9.320 1.00 29.99 167 PHE A C 1
ATOM 751 O O . PHE A 1 98 ? 52.118 67.880 8.673 1.00 29.92 167 PHE A O 1
ATOM 759 N N . LYS A 1 99 ? 49.874 67.596 8.739 1.00 32.94 168 LYS A N 1
ATOM 760 C CA . LYS A 1 99 ? 49.738 67.901 7.319 1.00 30.18 168 LYS A CA 1
ATOM 761 C C . LYS A 1 99 ? 49.344 69.334 7.156 1.00 28.02 168 LYS A C 1
ATOM 762 O O . LYS A 1 99 ? 48.524 69.885 7.898 1.00 29.71 168 LYS A O 1
ATOM 768 N N . LEU A 1 100 ? 49.968 69.976 6.185 1.00 32.30 169 LEU A N 1
ATOM 769 C CA . LEU A 1 100 ? 49.674 71.342 5.886 1.00 25.50 169 LEU A CA 1
ATOM 770 C C . LEU A 1 100 ? 48.835 71.422 4.602 1.00 28.73 169 LEU A C 1
ATOM 771 O O . LEU A 1 100 ? 49.178 70.814 3.603 1.00 31.75 169 LEU A O 1
ATOM 776 N N . GLN A 1 101 ? 47.716 72.129 4.661 1.00 25.76 170 GLN A N 1
ATOM 777 C CA . GLN A 1 101 ? 46.782 72.276 3.532 1.00 31.32 170 GLN A CA 1
ATOM 778 C C . GLN A 1 101 ? 47.143 73.506 2.705 1.00 24.99 170 GLN A C 1
ATOM 779 O O . GLN A 1 101 ? 47.306 74.584 3.263 1.00 31.71 170 GLN A O 1
ATOM 785 N N . ILE A 1 102 ? 47.235 73.323 1.393 1.00 27.67 171 ILE A N 1
ATOM 786 C CA . ILE A 1 102 ? 47.657 74.359 0.451 1.00 27.07 171 ILE A CA 1
ATOM 787 C C . ILE A 1 102 ? 46.526 74.697 -0.542 1.00 28.07 171 ILE A C 1
ATOM 788 O O . ILE A 1 102 ? 45.995 73.794 -1.157 1.00 31.72 171 ILE A O 1
ATOM 793 N N . CYS A 1 103 ? 46.158 75.978 -0.666 1.00 25.66 172 CYS A N 1
ATOM 794 C CA . CYS A 1 103 ? 45.183 76.428 -1.652 1.00 26.83 172 CYS A CA 1
ATOM 795 C C . CYS A 1 103 ? 45.615 76.147 -3.084 1.00 31.51 172 CYS A C 1
ATOM 796 O O . CYS A 1 103 ? 46.794 76.277 -3.416 1.00 28.70 172 CYS A O 1
ATOM 799 N N . SER A 1 104 ? 44.654 75.797 -3.945 1.00 30.47 173 SER A N 1
ATOM 800 C CA . SER A 1 104 ? 44.920 75.544 -5.361 1.00 36.39 173 SER A CA 1
ATOM 801 C C . SER A 1 104 ? 44.901 76.799 -6.232 1.00 19.18 173 SER A C 1
ATOM 802 O O . SER A 1 104 ? 45.344 76.749 -7.370 1.00 28.77 173 SER A O 1
ATOM 805 N N . TYR A 1 105 ? 44.362 77.890 -5.711 1.00 24.73 174 TYR A N 1
ATOM 806 C CA . TYR A 1 105 ? 44.281 79.104 -6.482 1.00 24.28 174 TYR A CA 1
ATOM 807 C C . TYR A 1 105 ? 45.472 79.972 -6.124 1.00 31.80 174 TYR A C 1
ATOM 808 O O . TYR A 1 105 ? 45.638 80.294 -4.937 1.00 31.94 174 TYR A O 1
ATOM 817 N N . PRO A 1 106 ? 46.262 80.384 -7.123 1.00 29.84 175 PRO A N 1
ATOM 818 C CA . PRO A 1 106 ? 47.476 81.166 -6.864 1.00 25.21 175 PRO A CA 1
ATOM 819 C C . PRO A 1 106 ? 47.283 82.653 -6.898 1.00 34.50 175 PRO A C 1
ATOM 820 O O . PRO A 1 106 ? 46.272 83.164 -7.371 1.00 28.60 175 PRO A O 1
ATOM 824 N N . LYS A 1 107 ? 48.299 83.352 -6.395 1.00 28.78 176 LYS A N 1
ATOM 825 C CA . LYS A 1 107 ? 48.384 84.759 -6.568 1.00 22.78 176 LYS A CA 1
ATOM 826 C C . LYS A 1 107 ? 49.878 85.138 -6.637 1.00 25.64 176 LYS A C 1
ATOM 827 O O . LYS A 1 107 ? 50.769 84.298 -6.561 1.00 25.84 176 LYS A O 1
ATOM 833 N N . LEU A 1 108 ? 50.109 86.411 -6.782 1.00 24.49 177 LEU A N 1
ATOM 834 C CA . LEU A 1 108 ? 51.440 86.924 -6.919 1.00 20.93 177 LEU A CA 1
ATOM 835 C C . LEU A 1 108 ? 51.983 87.377 -5.582 1.00 22.40 177 LEU A C 1
ATOM 836 O O . LEU A 1 108 ? 51.282 88.051 -4.776 1.00 25.28 177 LEU A O 1
ATOM 841 N N . TYR A 1 109 ? 53.257 87.063 -5.358 1.00 21.51 178 TYR A N 1
ATOM 842 C CA . TYR A 1 109 ? 53.939 87.505 -4.145 1.00 22.67 178 TYR A CA 1
ATOM 843 C C . TYR A 1 109 ? 55.226 88.241 -4.514 1.00 21.06 178 TYR A C 1
ATOM 844 O O . TYR A 1 109 ? 55.969 87.759 -5.329 1.00 23.22 178 TYR A O 1
ATOM 853 N N . ILE A 1 110 ? 55.559 89.323 -3.830 1.00 23.73 179 ILE A N 1
ATOM 854 C CA . ILE A 1 110 ? 56.775 90.026 -4.188 1.00 23.78 179 ILE A CA 1
ATOM 855 C C . ILE A 1 110 ? 57.966 89.386 -3.442 1.00 26.92 179 ILE A C 1
ATOM 856 O O . ILE A 1 110 ? 57.833 88.879 -2.350 1.00 22.90 179 ILE A O 1
ATOM 861 N N . SER A 1 111 ? 59.099 89.312 -4.096 1.00 21.20 180 SER A N 1
ATOM 862 C CA . SER A 1 111 ? 60.284 88.749 -3.458 1.00 22.94 180 SER A CA 1
ATOM 863 C C . SER A 1 111 ? 60.731 89.598 -2.300 1.00 22.30 180 SER A C 1
ATOM 864 O O . SER A 1 111 ? 60.345 90.793 -2.205 1.00 20.60 180 SER A O 1
ATOM 867 N N . GLU A 1 112 ? 61.591 89.017 -1.433 1.00 20.08 181 GLU A N 1
ATOM 868 C CA . GLU A 1 112 ? 62.076 89.763 -0.299 1.00 25.76 181 GLU A CA 1
ATOM 869 C C . GLU A 1 112 ? 62.806 91.047 -0.684 1.00 21.12 181 GLU A C 1
ATOM 870 O O . GLU A 1 112 ? 62.616 92.075 -0.047 1.00 25.32 181 GLU A O 1
ATOM 876 N N . ARG A 1 113 ? 63.580 91.049 -1.778 1.00 23.28 182 ARG A N 1
ATOM 877 C CA . ARG A 1 113 ? 64.279 92.276 -2.174 1.00 29.29 182 ARG A CA 1
ATOM 878 C C . ARG A 1 113 ? 63.519 93.092 -3.205 1.00 31.27 182 ARG A C 1
ATOM 879 O O . ARG A 1 113 ? 64.056 94.051 -3.742 1.00 33.95 182 ARG A O 1
ATOM 887 N N . ALA A 1 114 ? 62.301 92.660 -3.498 1.00 23.02 183 ALA A N 1
ATOM 888 C CA . ALA A 1 114 ? 61.310 93.438 -4.230 1.00 25.61 183 ALA A CA 1
ATOM 889 C C . ALA A 1 114 ? 61.574 93.628 -5.710 1.00 23.30 183 ALA A C 1
ATOM 890 O O . ALA A 1 114 ? 60.956 94.495 -6.294 1.00 24.46 183 ALA A O 1
ATOM 892 N N . ASN A 1 115 ? 62.438 92.832 -6.335 1.00 19.17 184 ASN A N 1
ATOM 893 C CA . ASN A 1 115 ? 62.634 92.982 -7.770 1.00 25.81 184 ASN A CA 1
ATOM 894 C C . ASN A 1 115 ? 62.153 91.794 -8.581 1.00 21.81 184 ASN A C 1
ATOM 895 O O . ASN A 1 115 ? 62.327 91.750 -9.792 1.00 24.22 184 ASN A O 1
ATOM 900 N N . THR A 1 116 ? 61.505 90.860 -7.909 1.00 18.93 185 THR A N 1
ATOM 901 C CA . THR A 1 116 ? 61.029 89.634 -8.551 1.00 23.25 185 THR A CA 1
ATOM 902 C C . THR A 1 116 ? 59.624 89.356 -8.089 1.00 24.84 185 THR A C 1
ATOM 903 O O . THR A 1 116 ? 59.285 89.696 -6.938 1.00 21.83 185 THR A O 1
ATOM 907 N N . LEU A 1 117 ? 58.815 88.662 -8.922 1.00 20.32 186 LEU A N 1
ATOM 908 C CA . LEU A 1 117 ? 57.475 88.259 -8.510 1.00 27.11 186 LEU A CA 1
ATOM 909 C C . LEU A 1 117 ? 57.392 86.734 -8.619 1.00 24.74 186 LEU A C 1
ATOM 910 O O . LEU A 1 117 ? 57.912 86.121 -9.559 1.00 22.05 186 LEU A O 1
ATOM 915 N N . TYR A 1 118 ? 56.718 86.127 -7.657 1.00 21.08 187 TYR A N 1
ATOM 916 C CA . TYR A 1 118 ? 56.504 84.705 -7.683 1.00 18.73 187 TYR A CA 1
ATOM 917 C C . TYR A 1 118 ? 55.030 84.436 -7.819 1.00 19.68 187 TYR A C 1
ATOM 918 O O . TYR A 1 118 ? 54.225 85.186 -7.249 1.00 25.72 187 TYR A O 1
ATOM 927 N N . LEU A 1 119 ? 54.690 83.354 -8.520 1.00 22.48 188 LEU A N 1
ATOM 928 C CA . LEU A 1 119 ? 53.331 82.831 -8.474 1.00 18.85 188 LEU A CA 1
ATOM 929 C C . LEU A 1 119 ? 53.313 81.858 -7.298 1.00 16.94 188 LEU A C 1
ATOM 930 O O . LEU A 1 119 ? 54.053 80.883 -7.328 1.00 22.14 188 LEU A O 1
ATOM 935 N N . GLY A 1 120 ? 52.462 82.127 -6.290 1.00 21.26 189 GLY A N 1
ATOM 936 C CA . GLY A 1 120 ? 52.387 81.251 -5.147 1.00 24.04 189 GLY A CA 1
ATOM 937 C C . GLY A 1 120 ? 51.011 80.741 -4.752 1.00 22.81 189 GLY A C 1
ATOM 938 O O . GLY A 1 120 ? 49.995 81.353 -5.054 1.00 27.98 189 GLY A O 1
ATOM 939 N N . LEU A 1 121 ? 51.038 79.653 -3.994 1.00 20.69 190 LEU A N 1
ATOM 940 C CA . LEU A 1 121 ? 49.829 79.035 -3.416 1.00 20.78 190 LEU A CA 1
ATOM 941 C C . LEU A 1 121 ? 49.735 79.352 -1.922 1.00 25.65 190 LEU A C 1
ATOM 942 O O . LEU A 1 121 ? 50.642 79.003 -1.177 1.00 25.18 190 LEU A O 1
ATOM 947 N N . PRO A 1 122 ? 48.663 80.056 -1.499 1.00 24.27 191 PRO A N 1
ATOM 948 C CA . PRO A 1 122 ? 48.476 80.378 -0.092 1.00 23.27 191 PRO A CA 1
ATOM 949 C C . PRO A 1 122 ? 48.467 79.113 0.758 1.00 27.14 191 PRO A C 1
ATOM 950 O O . PRO A 1 122 ? 47.957 78.070 0.345 1.00 25.62 191 PRO A O 1
ATOM 954 N N . VAL A 1 123 ? 49.060 79.226 1.945 1.00 23.37 192 VAL A N 1
ATOM 955 C CA . VAL A 1 123 ? 48.886 78.232 2.971 1.00 19.94 192 VAL A CA 1
ATOM 956 C C . VAL A 1 123 ? 47.572 78.636 3.625 1.00 22.36 192 VAL A C 1
ATOM 957 O O . VAL A 1 123 ? 47.506 79.685 4.249 1.00 27.66 192 VAL A O 1
ATOM 961 N N . SER A 1 124 ? 46.514 77.868 3.435 1.00 23.31 193 SER A N 1
ATOM 962 C CA . SER A 1 124 ? 45.201 78.401 3.791 1.00 31.73 193 SER A CA 1
ATOM 963 C C . SER A 1 124 ? 45.066 78.593 5.319 1.00 27.56 193 SER A C 1
ATOM 964 O O . SER A 1 124 ? 45.457 77.746 6.088 1.00 31.87 193 SER A O 1
ATOM 967 N N . GLU A 1 125 ? 44.548 79.744 5.705 1.00 30.44 194 GLU A N 1
ATOM 968 C CA . GLU A 1 125 ? 44.550 80.158 7.102 1.00 37.26 194 GLU A CA 1
ATOM 969 C C . GLU A 1 125 ? 43.651 79.313 7.981 1.00 40.97 194 GLU A C 1
ATOM 970 O O . GLU A 1 125 ? 44.064 78.881 9.054 1.00 35.34 194 GLU A O 1
ATOM 976 N N A CYS A 1 126 ? 42.422 79.056 7.545 0.43 38.87 195 CYS A N 1
ATOM 977 N N B CYS A 1 126 ? 42.414 79.079 7.538 0.57 38.83 195 CYS A N 1
ATOM 978 C CA A CYS A 1 126 ? 41.461 78.397 8.435 0.43 39.36 195 CYS A CA 1
ATOM 979 C CA B CYS A 1 126 ? 41.430 78.397 8.392 0.57 39.38 195 CYS A CA 1
ATOM 980 C C A CYS A 1 126 ? 41.776 76.914 8.723 0.43 38.85 195 CYS A C 1
ATOM 981 C C B CYS A 1 126 ? 41.784 76.933 8.711 0.57 38.79 195 CYS A C 1
ATOM 982 O O A CYS A 1 126 ? 41.827 76.516 9.896 0.43 40.19 195 CYS A O 1
ATOM 983 O O B CYS A 1 126 ? 41.868 76.565 9.894 0.57 40.23 195 CYS A O 1
ATOM 988 N N . PRO A 1 127 ? 42.003 76.083 7.682 1.00 29.84 196 PRO A N 1
ATOM 989 C CA . PRO A 1 127 ? 42.264 74.691 8.050 1.00 36.84 196 PRO A CA 1
ATOM 990 C C . PRO A 1 127 ? 43.648 74.414 8.663 1.00 34.98 196 PRO A C 1
ATOM 991 O O . PRO A 1 127 ? 43.852 73.313 9.212 1.00 33.95 196 PRO A O 1
A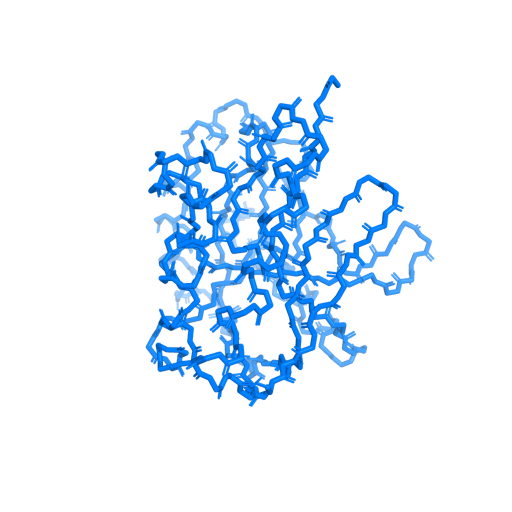TOM 995 N N . ASN A 1 128 ? 44.575 75.363 8.567 1.00 36.28 197 ASN A N 1
ATOM 996 C CA . ASN A 1 128 ? 45.913 75.166 9.164 1.00 35.48 197 ASN A CA 1
ATOM 997 C C . ASN A 1 128 ? 46.131 75.901 10.477 1.00 32.45 197 ASN A C 1
ATOM 998 O O . ASN A 1 128 ? 47.197 75.790 11.119 1.00 33.91 197 ASN A O 1
ATOM 1003 N N . LYS A 1 129 ? 45.118 76.672 10.865 1.00 33.88 198 LYS A N 1
ATOM 1004 C CA . LYS A 1 129 ? 45.240 77.611 11.997 1.00 44.41 198 LYS A CA 1
ATOM 1005 C C . LYS A 1 129 ? 45.770 76.917 13.240 1.00 40.52 198 LYS A C 1
ATOM 1006 O O . LYS A 1 129 ? 46.702 77.401 13.870 1.00 34.63 198 LYS A O 1
ATOM 1012 N N . ALA A 1 130 ? 45.207 75.761 13.573 1.00 38.07 199 ALA A N 1
ATOM 1013 C CA . ALA A 1 130 ? 45.593 75.114 14.812 1.00 39.11 199 ALA A CA 1
ATOM 1014 C C . ALA A 1 130 ? 47.018 74.598 14.699 1.00 45.65 199 ALA A C 1
ATOM 1015 O O . ALA A 1 130 ? 47.737 74.524 15.696 1.00 34.38 199 ALA A O 1
ATOM 1017 N N . GLN A 1 131 ? 47.436 74.286 13.479 1.00 39.81 200 GLN A N 1
ATOM 1018 C CA . GLN A 1 131 ? 48.737 73.626 13.268 1.00 37.87 200 GLN A CA 1
ATOM 1019 C C . GLN A 1 131 ? 49.862 74.639 13.251 1.00 39.27 200 GLN A C 1
ATOM 1020 O O . GLN A 1 131 ? 50.936 74.377 13.760 1.00 36.98 200 GLN A O 1
ATOM 1026 N N . ILE A 1 132 ? 49.562 75.792 12.659 1.00 32.53 201 ILE A N 1
ATOM 1027 C CA . ILE A 1 132 ? 50.472 76.885 12.385 1.00 31.55 201 ILE A CA 1
ATOM 1028 C C . ILE A 1 132 ? 50.625 77.919 13.508 1.00 35.07 201 ILE A C 1
ATOM 1029 O O . ILE A 1 132 ? 51.695 78.529 13.654 1.00 29.68 201 ILE A O 1
ATOM 1034 N N . SER A 1 133 ? 49.548 78.162 14.275 1.00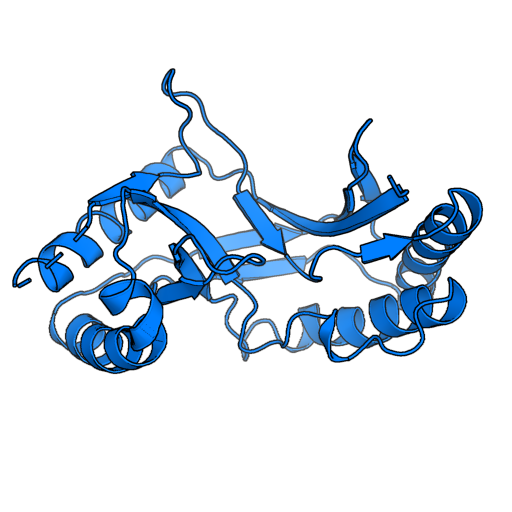 34.55 202 SER A N 1
ATOM 1035 C CA . SER A 1 133 ? 49.562 79.196 15.326 1.00 36.97 202 SER A CA 1
ATOM 1036 C C . SER A 1 133 ? 50.778 79.172 16.262 1.00 33.43 202 SER A C 1
ATOM 1037 O O . SER A 1 133 ? 51.323 80.236 16.591 1.00 36.26 202 SER A O 1
ATOM 1040 N N . PRO A 1 134 ? 51.198 77.977 16.705 1.00 26.87 203 PRO A N 1
ATOM 1041 C CA . PRO A 1 134 ? 52.304 77.983 17.676 1.00 28.91 203 PRO A CA 1
ATOM 1042 C C . PRO A 1 134 ? 53.625 78.516 17.165 1.00 43.09 203 PRO A C 1
ATOM 1043 O O . PRO A 1 134 ? 54.467 78.917 17.983 1.00 28.31 203 PRO A O 1
ATOM 1047 N N . PHE A 1 135 ? 53.836 78.494 15.849 1.00 28.60 204 PHE A N 1
ATOM 1048 C CA . PHE A 1 135 ? 55.156 78.757 15.343 1.00 26.23 204 PHE A CA 1
ATOM 1049 C C . PHE A 1 135 ? 55.446 80.226 15.494 1.00 27.56 204 PHE A C 1
ATOM 1050 O O . PHE A 1 135 ? 56.597 80.600 15.669 1.00 27.30 204 PHE A O 1
ATOM 1058 N N . LYS A 1 136 ? 54.431 81.081 15.424 1.00 25.69 205 LYS A N 1
ATOM 1059 C CA . LYS A 1 136 ? 54.666 82.510 15.603 1.00 30.69 205 LYS A CA 1
ATOM 1060 C C . LYS A 1 136 ? 55.410 82.832 16.937 1.00 36.87 205 LYS A C 1
ATOM 1061 O O . LYS A 1 136 ? 56.447 83.502 16.938 1.00 29.77 205 LYS A O 1
ATOM 1067 N N . THR A 1 137 ? 54.904 82.337 18.063 1.00 34.02 206 THR A N 1
ATOM 1068 C CA . THR A 1 137 ? 55.527 82.676 19.340 1.00 27.90 206 THR A CA 1
ATOM 1069 C C . THR A 1 137 ? 56.853 81.920 19.499 1.00 23.74 206 THR A C 1
ATOM 1070 O O . THR A 1 137 ? 57.796 82.478 20.038 1.00 26.43 206 THR A O 1
ATOM 1074 N N . ILE A 1 138 ? 56.955 80.699 18.972 1.00 23.87 207 ILE A N 1
ATOM 1075 C CA . ILE A 1 138 ? 58.210 79.952 19.026 1.00 27.12 207 ILE A CA 1
ATOM 1076 C C . ILE A 1 138 ? 59.316 80.727 18.276 1.00 25.24 207 ILE A C 1
ATOM 1077 O O . ILE A 1 138 ? 60.441 80.912 18.776 1.00 18.74 207 ILE A O 1
ATOM 1082 N N . ILE A 1 139 ? 58.999 81.231 17.087 1.00 26.90 208 ILE A N 1
ATOM 1083 C CA . ILE A 1 139 ? 60.011 81.985 16.353 1.00 21.29 208 ILE A CA 1
ATOM 1084 C C . ILE A 1 139 ? 60.293 83.334 16.997 1.00 19.52 208 ILE A C 1
ATOM 1085 O O . ILE A 1 139 ? 61.437 83.763 17.067 1.00 20.82 208 ILE A O 1
ATOM 1090 N N . ALA A 1 140 ? 59.241 84.027 17.424 1.00 21.41 209 ALA A N 1
ATOM 1091 C CA . ALA A 1 140 ? 59.382 85.335 18.008 1.00 23.30 209 ALA A CA 1
ATOM 1092 C C . ALA A 1 140 ? 60.324 85.235 19.237 1.00 23.04 209 ALA A C 1
ATOM 1093 O O . ALA A 1 140 ? 61.155 86.134 19.517 1.00 19.64 209 ALA A O 1
ATOM 1095 N N . GLU A 1 141 ? 60.131 84.164 19.977 1.00 24.04 210 GLU A N 1
ATOM 1096 C CA . GLU A 1 141 ? 60.875 84.010 21.224 1.00 24.27 210 GLU A CA 1
ATOM 1097 C C . GLU A 1 141 ? 62.333 83.686 20.882 1.00 22.59 210 GLU A C 1
ATOM 1098 O O . GLU A 1 141 ? 63.253 84.215 21.472 1.00 21.47 210 GLU A O 1
ATOM 1104 N N . ALA A 1 142 ? 62.555 82.810 19.920 1.00 22.98 211 ALA A N 1
ATOM 1105 C CA . ALA A 1 142 ? 63.924 82.492 19.553 1.00 19.74 211 ALA A CA 1
ATOM 1106 C C . ALA A 1 142 ? 64.610 83.732 18.962 1.00 21.55 211 ALA A C 1
ATOM 1107 O O . ALA A 1 142 ? 65.843 83.996 19.213 1.00 20.49 211 ALA A O 1
ATOM 1109 N N . LEU A 1 143 ? 63.847 84.523 18.202 1.00 19.86 212 LEU A N 1
ATOM 1110 C CA . LEU A 1 143 ? 64.420 85.766 17.677 1.00 20.25 212 LEU A CA 1
ATOM 1111 C C . LEU A 1 143 ? 64.795 86.750 18.766 1.00 25.47 212 LEU A C 1
ATOM 1112 O O . LEU A 1 143 ? 65.924 87.271 18.793 1.00 20.35 212 LEU A O 1
ATOM 1117 N N . GLN A 1 144 ? 63.881 87.001 19.691 1.00 23.11 213 GLN A N 1
ATOM 1118 C CA . GLN A 1 144 ? 64.235 87.942 20.757 1.00 22.90 213 GLN A CA 1
ATOM 1119 C C . GLN A 1 144 ? 65.423 87.485 21.580 1.00 19.67 213 GLN A C 1
ATOM 1120 O O . GLN A 1 144 ? 66.321 88.312 21.936 1.00 24.70 213 GLN A O 1
ATOM 1126 N N . LYS A 1 145 ? 65.468 86.192 21.886 1.00 20.18 214 LYS A N 1
ATOM 1127 C CA . LYS A 1 145 ? 66.574 85.618 22.672 1.00 17.84 214 LYS A CA 1
ATOM 1128 C C . LYS A 1 145 ? 67.906 85.709 21.991 1.00 25.72 214 LYS A C 1
ATOM 1129 O O . LYS A 1 145 ? 68.939 85.703 22.661 1.00 22.48 214 LYS A O 1
ATOM 1135 N N . SER A 1 146 ? 67.912 85.824 20.661 1.00 24.51 215 SER A N 1
ATOM 1136 C CA . SER A 1 146 ? 69.187 85.836 19.953 1.00 23.00 215 SER A CA 1
ATOM 1137 C C . SER A 1 146 ? 69.555 87.240 19.507 1.00 26.82 215 SER A C 1
ATOM 1138 O O . SER A 1 146 ? 70.533 87.438 18.788 1.00 24.07 215 SER A O 1
ATOM 1141 N N . GLY A 1 147 ? 68.805 88.240 19.963 1.00 23.30 216 GLY A N 1
ATOM 1142 C CA . GLY A 1 147 ? 69.237 89.604 19.742 1.00 21.61 216 GLY A CA 1
ATOM 1143 C C . GLY A 1 147 ? 68.437 90.326 18.701 1.00 33.10 216 GLY A C 1
ATOM 1144 O O . GLY A 1 147 ? 68.633 91.494 18.503 1.00 29.84 216 GLY A O 1
ATOM 1145 N N . ILE A 1 148 ? 67.484 89.648 18.075 1.00 22.52 217 ILE A N 1
ATOM 1146 C CA . ILE A 1 148 ? 66.562 90.380 17.196 1.00 23.67 217 ILE A CA 1
ATOM 1147 C C . ILE A 1 148 ? 65.259 90.761 17.912 1.00 30.30 217 ILE A C 1
ATOM 1148 O O . ILE A 1 148 ? 64.248 90.031 17.877 1.00 31.09 217 ILE A O 1
ATOM 1153 N N . SER A 1 149 ? 65.227 91.905 18.570 1.00 32.27 218 SER A N 1
ATOM 1154 C CA . SER A 1 149 ? 64.036 92.163 19.384 1.00 44.60 218 SER A CA 1
ATOM 1155 C C . SER A 1 149 ? 62.896 92.729 18.532 1.00 50.16 218 SER A C 1
ATOM 1156 O O . SER A 1 149 ? 61.723 92.613 18.904 1.00 41.61 218 SER A O 1
ATOM 1159 N N . ASN A 1 150 ? 63.230 93.296 17.374 1.00 41.15 219 ASN A N 1
ATOM 1160 C CA . ASN A 1 150 ? 62.193 93.831 16.500 1.00 36.97 219 ASN A CA 1
ATOM 1161 C C . ASN A 1 150 ? 61.799 92.791 15.455 1.00 39.89 219 ASN A C 1
ATOM 1162 O O . ASN A 1 150 ? 62.101 92.907 14.274 1.00 51.55 219 ASN A O 1
ATOM 1167 N N . TYR A 1 151 ? 61.078 91.778 15.936 1.00 37.57 220 TYR A N 1
ATOM 1168 C CA . TYR A 1 151 ? 60.803 90.552 15.192 1.00 40.60 220 TYR A CA 1
ATOM 1169 C C . TYR A 1 151 ? 59.531 90.619 14.366 1.00 40.80 220 TYR A C 1
ATOM 1170 O O . TYR A 1 151 ? 59.315 89.777 13.508 1.00 42.42 220 TYR A O 1
ATOM 1179 N N . GLN A 1 152 ? 58.679 91.616 14.617 1.00 37.28 221 GLN A N 1
ATOM 1180 C CA . GLN A 1 152 ? 57.361 91.645 13.990 1.00 34.14 221 GLN A CA 1
ATOM 1181 C C . GLN A 1 152 ? 57.438 91.655 12.461 1.00 29.95 221 GLN A C 1
ATOM 1182 O O . GLN A 1 152 ? 56.631 91.018 11.797 1.00 39.17 221 GLN A O 1
ATOM 1188 N N . ASP A 1 153 ? 58.380 92.412 11.907 1.00 25.44 222 ASP A N 1
ATOM 1189 C CA . ASP A 1 153 ? 58.482 92.547 10.462 1.00 38.37 222 ASP A CA 1
ATOM 1190 C C . ASP A 1 153 ? 59.160 91.321 9.873 1.00 30.42 222 ASP A C 1
ATOM 1191 O O . ASP A 1 153 ? 59.065 91.088 8.686 1.00 31.73 222 ASP A O 1
ATOM 1196 N N . LEU A 1 154 ? 59.836 90.524 10.702 1.00 27.52 223 LEU A N 1
ATOM 1197 C CA . LEU A 1 154 ? 60.599 89.385 10.184 1.00 25.59 223 LEU A CA 1
ATOM 1198 C C . LEU A 1 154 ? 59.773 88.073 10.102 1.00 28.91 223 LEU A C 1
ATOM 1199 O O . LEU A 1 154 ? 60.143 87.153 9.389 1.00 22.37 223 LEU A O 1
ATOM 1204 N N . ILE A 1 155 ? 58.698 87.966 10.879 1.00 18.65 224 ILE A N 1
ATOM 1205 C CA . ILE A 1 155 ? 57.913 86.735 10.887 1.00 18.96 224 ILE A CA 1
ATOM 1206 C C . ILE A 1 155 ? 56.826 86.884 9.855 1.00 28.49 224 ILE A C 1
ATOM 1207 O O . ILE A 1 155 ? 56.182 87.911 9.804 1.00 24.80 224 ILE A O 1
ATOM 1212 N N . VAL A 1 156 ? 56.691 85.899 8.971 1.00 23.83 225 VAL A N 1
ATOM 1213 C CA . VAL A 1 156 ? 55.691 86.036 7.882 1.00 22.19 225 VAL A CA 1
ATOM 1214 C C . VAL A 1 156 ? 54.293 85.905 8.486 1.00 20.73 225 VAL A C 1
ATOM 1215 O O . VAL A 1 156 ? 54.006 84.928 9.187 1.00 25.78 225 VAL A O 1
ATOM 1219 N N . SER A 1 157 ? 53.444 86.894 8.228 1.00 26.88 226 SER A N 1
ATOM 1220 C CA . SER A 1 157 ? 52.032 86.865 8.692 1.00 30.07 226 SER A CA 1
ATOM 1221 C C . SER A 1 157 ? 51.260 85.682 8.160 1.00 36.01 226 SER A C 1
ATOM 1222 O O . SER A 1 157 ? 51.500 85.293 7.026 1.00 29.42 226 SER A O 1
ATOM 1225 N N . ARG A 1 158 ? 50.313 85.122 8.935 1.00 27.14 227 ARG A N 1
ATOM 1226 C CA . ARG A 1 158 ? 49.584 83.923 8.478 1.00 37.51 227 ARG A CA 1
ATOM 1227 C C . ARG A 1 158 ? 48.919 84.131 7.126 1.00 26.09 227 ARG A C 1
ATOM 1228 O O . ARG A 1 158 ? 48.814 83.224 6.328 1.00 31.49 227 ARG A O 1
ATOM 1236 N N . GLN A 1 159 ? 48.486 85.350 6.875 1.00 33.93 228 GLN A N 1
ATOM 1237 C CA . GLN A 1 159 ? 47.798 85.668 5.640 1.00 38.39 228 GLN A CA 1
ATOM 1238 C C . GLN A 1 159 ? 48.766 85.775 4.458 1.00 37.25 228 GLN A C 1
ATOM 1239 O O . GLN A 1 159 ? 48.333 85.890 3.319 1.00 35.59 228 GLN A O 1
ATOM 1245 N N . ASN A 1 160 ? 50.074 85.750 4.716 1.00 26.44 229 ASN A N 1
ATOM 1246 C CA . ASN A 1 160 ? 51.067 85.831 3.617 1.00 24.31 229 ASN A CA 1
ATOM 1247 C C . ASN A 1 160 ? 51.838 84.554 3.435 1.00 28.46 229 ASN A C 1
ATOM 1248 O O . ASN A 1 160 ? 52.666 84.462 2.546 1.00 29.73 229 ASN A O 1
ATOM 1253 N N . LEU A 1 161 ? 51.602 83.578 4.311 1.00 24.18 230 LEU A N 1
ATOM 1254 C CA . LEU A 1 161 ? 52.248 82.272 4.166 1.00 20.22 230 LEU A CA 1
ATOM 1255 C C . LEU A 1 161 ? 51.885 81.610 2.821 1.00 23.49 230 LEU A C 1
ATOM 1256 O O . LEU A 1 161 ? 50.719 81.542 2.465 1.00 23.13 230 LEU A O 1
ATOM 1261 N N . HIS A 1 162 ? 52.865 81.101 2.085 1.00 20.84 231 HIS A N 1
ATOM 1262 C CA . HIS A 1 162 ? 52.587 80.588 0.761 1.00 25.20 231 HIS A CA 1
ATOM 1263 C C . HIS A 1 162 ? 53.692 79.688 0.315 1.00 21.94 231 HIS A C 1
ATOM 1264 O O . HIS A 1 162 ? 54.760 79.689 0.875 1.00 21.64 231 HIS A O 1
ATOM 1271 N N . VAL A 1 163 ? 53.433 78.931 -0.739 1.00 17.27 232 VAL A N 1
ATOM 1272 C CA . VAL A 1 163 ? 54.437 78.123 -1.372 1.00 20.40 232 VAL A CA 1
ATOM 1273 C C . VAL A 1 163 ? 54.646 78.707 -2.776 1.00 23.62 232 VAL A C 1
ATOM 1274 O O . VAL A 1 163 ? 53.719 78.667 -3.557 1.00 20.64 232 VAL A O 1
ATOM 1278 N N . SER A 1 164 ? 55.811 79.252 -3.098 1.00 21.72 233 SER A N 1
ATOM 1279 C CA . SER A 1 164 ? 56.039 79.764 -4.484 1.00 18.03 233 SER A CA 1
ATOM 1280 C C . SER A 1 164 ? 56.144 78.599 -5.412 1.00 22.31 233 SER A C 1
ATOM 1281 O O . SER A 1 164 ? 56.903 77.677 -5.107 1.00 19.56 233 SER A O 1
ATOM 1284 N N . ILE A 1 165 ? 55.445 78.625 -6.573 1.00 18.74 234 ILE A N 1
ATOM 1285 C CA . ILE A 1 165 ? 55.564 77.481 -7.483 1.00 16.08 234 ILE A CA 1
ATOM 1286 C C . ILE A 1 165 ? 56.085 77.886 -8.850 1.00 18.36 234 ILE A C 1
ATOM 1287 O O . ILE A 1 165 ? 56.490 77.057 -9.617 1.00 19.86 234 ILE A O 1
ATOM 1292 N N . ALA A 1 166 ? 56.102 79.176 -9.084 1.00 18.34 235 ALA A N 1
ATOM 1293 C CA . ALA A 1 166 ? 56.747 79.673 -10.264 1.00 21.74 235 ALA A CA 1
ATOM 1294 C C . ALA A 1 166 ? 57.339 81.050 -10.047 1.00 17.48 235 ALA A C 1
ATOM 1295 O O . ALA A 1 166 ? 56.904 81.802 -9.176 1.00 20.70 235 ALA A O 1
ATOM 1297 N N . ILE A 1 167 ? 58.321 81.390 -10.859 1.00 18.80 236 ILE A N 1
ATOM 1298 C CA . ILE A 1 167 ? 58.905 82.725 -10.818 1.00 19.73 236 ILE A CA 1
ATOM 1299 C C . ILE A 1 167 ? 58.569 83.467 -12.112 1.00 25.13 236 ILE A C 1
ATOM 1300 O O . ILE A 1 167 ? 58.633 82.893 -13.174 1.00 25.21 236 ILE A O 1
ATOM 1305 N N . ALA A 1 168 ? 58.148 84.710 -11.987 1.00 24.48 237 ALA A N 1
ATOM 1306 C CA . ALA A 1 168 ? 57.851 85.460 -13.183 1.00 31.97 237 ALA A CA 1
ATOM 1307 C C . ALA A 1 168 ? 59.134 85.758 -13.972 1.00 43.90 237 ALA A C 1
ATOM 1308 O O . ALA A 1 168 ? 60.114 86.268 -13.444 1.00 26.87 237 ALA A O 1
ATOM 1310 N N . SER A 1 169 ? 59.156 85.399 -15.257 1.00 52.77 238 SER A N 1
ATOM 1311 C CA . SER A 1 169 ? 60.329 85.763 -16.049 1.00 62.01 238 SER A CA 1
ATOM 1312 C C . SER A 1 169 ? 60.148 87.213 -16.464 1.00 72.07 238 SER A C 1
ATOM 1313 O O . SER A 1 169 ? 59.119 87.556 -17.055 1.00 68.42 238 SER A O 1
ATOM 1316 N N . ASN A 1 170 ? 61.112 88.059 -16.087 1.00 65.55 239 ASN A N 1
ATOM 1317 C CA . ASN A 1 170 ? 61.230 89.430 -16.614 1.00 77.43 239 ASN A CA 1
ATOM 1318 C C . ASN A 1 170 ? 60.024 90.346 -16.381 1.00 86.06 239 ASN A C 1
ATOM 1319 O O . ASN A 1 170 ? 59.216 90.572 -17.301 1.00 75.32 239 ASN A O 1
ATOM 1324 N N . PRO A 1 171 ? 59.938 90.932 -15.169 1.00 86.15 240 PRO A N 1
ATOM 1325 C CA . PRO A 1 171 ? 58.674 91.518 -14.695 1.00 78.33 240 PRO A CA 1
ATOM 1326 C C . PRO A 1 171 ? 58.285 92.870 -15.347 1.00 73.29 240 PRO A C 1
ATOM 1327 O O . PRO A 1 171 ? 57.410 92.851 -16.237 1.00 60.33 240 PRO A O 1
ATOM 1331 N N . SER A 1 172 ? 58.911 93.973 -14.901 1.00 55.38 241 SER A N 1
ATOM 1332 C CA . SER A 1 172 ? 58.562 95.388 -15.227 1.00 57.14 241 SER A CA 1
ATOM 1333 C C . SER A 1 172 ? 58.314 96.197 -13.980 1.00 56.03 241 SER A C 1
ATOM 1334 O O . SER A 1 172 ? 57.587 95.772 -13.074 1.00 62.73 241 SER A O 1
ATOM 1337 N N . LYS A 1 173 ? 58.910 97.379 -13.945 1.00 52.36 242 LYS A N 1
ATOM 1338 C CA . LYS A 1 173 ? 58.823 98.254 -12.783 1.00 54.21 242 LYS A CA 1
ATOM 1339 C C . LYS A 1 173 ? 57.357 98.555 -12.493 1.00 64.98 242 LYS A C 1
ATOM 1340 O O . LYS A 1 173 ? 56.956 98.705 -11.331 1.00 66.22 242 LYS A O 1
ATOM 1346 N N . ALA 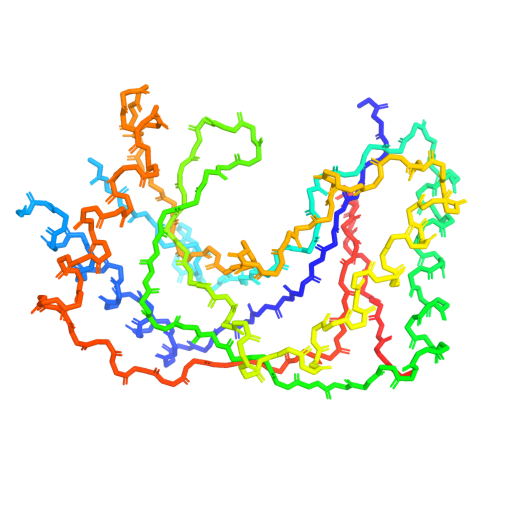A 1 174 ? 56.559 98.607 -13.563 1.00 57.21 243 ALA A N 1
ATOM 1347 C CA . ALA A 1 174 ? 55.161 98.996 -13.459 1.00 57.87 243 ALA A CA 1
ATOM 1348 C C . ALA A 1 174 ? 54.373 97.839 -12.892 1.00 61.04 243 ALA A C 1
ATOM 1349 O O . ALA A 1 174 ? 53.566 98.005 -11.971 1.00 53.86 243 ALA A O 1
ATOM 1351 N N . THR A 1 175 ? 54.640 96.662 -13.446 1.00 50.28 244 THR A N 1
ATOM 1352 C CA . THR A 1 175 ? 54.008 95.430 -13.002 1.00 53.28 244 THR A CA 1
ATOM 1353 C C . THR A 1 175 ? 54.361 95.110 -11.545 1.00 47.96 244 THR A C 1
ATOM 1354 O O . THR A 1 175 ? 53.477 94.727 -10.763 1.00 48.99 244 THR A O 1
ATOM 1358 N N . LEU A 1 176 ? 55.633 95.297 -11.176 1.00 39.29 245 LEU A N 1
ATOM 1359 C CA . LEU A 1 176 ? 56.079 95.163 -9.790 1.00 34.31 245 LEU A CA 1
ATOM 1360 C C . LEU A 1 176 ? 55.425 96.210 -8.932 1.00 43.38 245 LEU A C 1
ATOM 1361 O O . LEU A 1 176 ? 55.087 95.943 -7.791 1.00 41.87 245 LEU A O 1
ATOM 1366 N N . LYS A 1 177 ? 55.278 97.418 -9.472 1.00 52.89 246 LYS A N 1
ATOM 1367 C CA . LYS A 1 177 ? 54.708 98.523 -8.697 1.00 58.26 246 LYS A CA 1
ATOM 1368 C C . LYS A 1 177 ? 53.266 98.204 -8.317 1.00 49.16 246 LYS A C 1
ATOM 1369 O O . LYS A 1 177 ? 52.825 98.539 -7.225 1.00 46.10 246 LYS A O 1
ATOM 1375 N N . ARG A 1 178 ? 52.555 97.526 -9.216 1.00 44.62 247 ARG A N 1
ATOM 1376 C CA . ARG A 1 178 ? 51.120 97.328 -9.074 1.00 47.81 247 ARG A CA 1
ATOM 1377 C C . ARG A 1 178 ? 50.691 95.865 -8.855 1.00 53.78 247 ARG A C 1
ATOM 1378 O O . ARG A 1 178 ? 49.576 95.485 -9.204 1.00 47.99 247 ARG A O 1
ATOM 1386 N N . TYR A 1 179 ? 51.536 95.056 -8.229 1.00 46.42 248 TYR A N 1
ATOM 1387 C CA . TYR A 1 179 ? 51.228 93.635 -8.158 1.00 43.41 248 TYR A CA 1
ATOM 1388 C C . TYR A 1 179 ? 49.970 93.401 -7.292 1.00 31.45 248 TYR A C 1
ATOM 1389 O O . TYR A 1 179 ? 49.177 92.531 -7.588 1.00 36.88 248 TYR A O 1
ATOM 1398 N N . GLN A 1 180 ? 49.808 94.158 -6.233 1.00 32.08 249 GLN A N 1
ATOM 1399 C CA . GLN A 1 180 ? 48.659 93.972 -5.360 1.00 42.63 249 GLN A CA 1
ATOM 1400 C C . GLN A 1 180 ? 47.353 94.278 -6.076 1.00 50.64 249 GLN A C 1
ATOM 1401 O O . GLN A 1 180 ? 46.350 93.622 -5.833 1.00 55.65 249 GLN A O 1
ATOM 1407 N N . GLN A 1 181 ? 47.371 95.253 -6.984 1.00 49.25 250 GLN A N 1
ATOM 1408 C CA . GLN A 1 181 ? 46.171 95.588 -7.744 1.00 49.22 250 GLN A CA 1
ATOM 1409 C C . GLN A 1 181 ? 45.973 94.550 -8.828 1.00 48.59 250 GLN A C 1
ATOM 1410 O O . GLN A 1 181 ? 44.857 94.207 -9.196 1.00 47.60 250 GLN A O 1
ATOM 1416 N N . LEU A 1 182 ? 47.063 94.020 -9.350 1.00 41.60 251 LEU A N 1
ATOM 1417 C CA . LEU A 1 182 ? 46.929 92.901 -10.272 1.00 36.99 251 LEU A CA 1
ATOM 1418 C C . LEU A 1 182 ? 46.274 91.700 -9.578 1.00 44.01 251 LEU A C 1
ATOM 1419 O O . LEU A 1 182 ? 45.465 90.990 -10.169 1.00 45.60 251 LEU A O 1
ATOM 1424 N N . ASN A 1 183 ? 46.669 91.462 -8.328 1.00 36.95 252 ASN A N 1
ATOM 1425 C CA . ASN A 1 183 ? 46.088 90.365 -7.535 1.00 39.43 252 ASN A CA 1
ATOM 1426 C C . ASN A 1 183 ? 44.563 90.484 -7.372 1.00 44.97 252 ASN A C 1
ATOM 1427 O O . ASN A 1 183 ? 43.831 89.474 -7.457 1.00 38.26 252 ASN A O 1
ATOM 1432 N N . GLU A 1 184 ? 44.096 91.707 -7.119 1.00 51.05 253 GLU A N 1
ATOM 1433 C CA . GLU A 1 184 ? 42.656 91.986 -7.023 1.00 53.45 253 GLU A CA 1
ATOM 1434 C C . GLU A 1 184 ? 41.951 91.629 -8.338 1.00 49.96 253 GLU A C 1
ATOM 1435 O O . GLU A 1 184 ? 41.021 90.821 -8.356 1.00 49.54 253 GLU A O 1
ATOM 1441 N N . THR A 1 185 ? 42.458 92.160 -9.446 1.00 44.53 254 THR A N 1
ATOM 1442 C CA . THR A 1 185 ? 41.948 91.841 -10.786 1.00 52.21 254 THR A CA 1
ATOM 1443 C C . THR A 1 185 ? 41.995 90.362 -11.175 1.00 54.76 254 THR A C 1
ATOM 1444 O O . THR A 1 185 ? 41.017 89.808 -11.681 1.00 56.56 254 THR A O 1
ATOM 1448 N N . MET A 1 186 ? 43.132 89.718 -10.955 1.00 53.75 255 MET A N 1
ATOM 1449 C CA . MET A 1 186 ? 43.278 88.305 -11.297 1.00 42.95 255 MET A CA 1
ATOM 1450 C C . MET A 1 186 ? 42.500 87.376 -10.366 1.00 42.77 255 MET A C 1
ATOM 1451 O O . MET A 1 186 ? 41.965 86.357 -10.810 1.00 40.19 255 MET A O 1
ATOM 1456 N N . GLY A 1 187 ? 42.463 87.711 -9.077 1.00 39.98 256 GLY A N 1
ATOM 1457 C CA . GLY A 1 187 ? 41.745 86.906 -8.088 1.00 44.54 256 GLY A CA 1
ATOM 1458 C C . GLY A 1 187 ? 40.262 86.728 -8.442 1.00 51.32 256 GLY A C 1
ATOM 1459 O O . GLY A 1 187 ? 39.701 85.633 -8.326 1.00 37.76 256 GLY A O 1
ATOM 1460 N N . ALA A 1 188 ? 39.646 87.834 -8.854 1.00 40.56 257 ALA A N 1
ATOM 1461 C CA . ALA A 1 188 ? 38.272 87.885 -9.372 1.00 55.18 257 ALA A CA 1
ATOM 1462 C C . ALA A 1 188 ? 38.110 87.086 -10.640 1.00 42.64 257 ALA A C 1
ATOM 1463 O O . ALA A 1 188 ? 37.190 86.315 -10.782 1.00 51.75 257 ALA A O 1
ATOM 1465 N N . LEU A 1 189 ? 39.001 87.300 -11.595 1.00 44.56 258 LEU A N 1
ATOM 1466 C CA . LEU A 1 189 ? 38.935 86.549 -12.822 1.00 34.36 258 LEU A CA 1
ATOM 1467 C C . LEU A 1 189 ? 39.206 85.092 -12.569 1.00 43.01 258 LEU A C 1
ATOM 1468 O O . LEU A 1 189 ? 38.638 84.272 -13.252 1.00 36.07 258 LEU A O 1
ATOM 1473 N N . LEU A 1 190 ? 40.083 84.734 -11.620 1.00 34.69 259 LEU A N 1
ATOM 1474 C CA . LEU A 1 190 ? 40.400 83.301 -11.507 1.00 31.74 259 LEU A CA 1
ATOM 1475 C C . LEU A 1 190 ? 39.153 82.550 -11.051 1.00 34.27 259 LEU A C 1
ATOM 1476 O O . LEU A 1 190 ? 38.881 81.438 -11.498 1.00 40.55 259 LEU A O 1
ATOM 1481 N N . LEU A 1 191 ? 38.413 83.168 -10.138 1.00 39.85 260 LEU A N 1
ATOM 1482 C CA . LEU A 1 191 ? 37.160 82.597 -9.626 1.00 46.55 260 LEU A CA 1
ATOM 1483 C C . LEU A 1 191 ? 36.093 82.464 -10.724 1.00 41.59 260 LEU A C 1
ATOM 1484 O O . LEU A 1 191 ? 35.309 81.518 -10.699 1.00 44.77 260 LEU A O 1
ATOM 1489 N N . LEU A 1 192 ? 36.073 83.397 -11.680 1.00 40.77 261 LEU A N 1
ATOM 1490 C CA . LEU A 1 192 ? 35.088 83.357 -12.774 1.00 43.18 261 LEU A CA 1
ATOM 1491 C C . LEU A 1 192 ? 35.555 82.424 -13.869 1.00 47.38 261 LE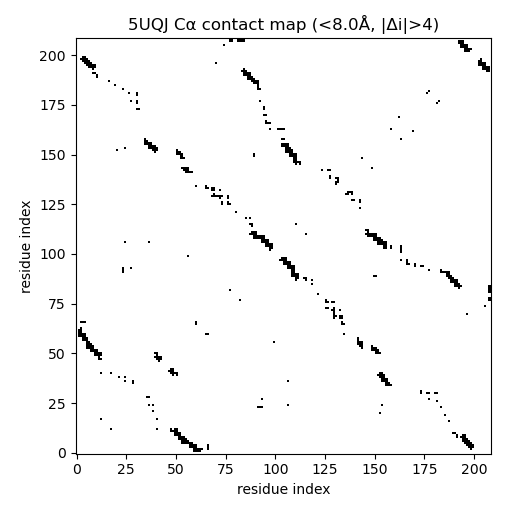U A C 1
ATOM 1492 O O . LEU A 1 192 ? 34.753 81.694 -14.442 1.00 37.08 261 LEU A O 1
ATOM 1497 N N . ASN A 1 193 ? 36.867 82.411 -14.123 1.00 40.54 262 ASN A N 1
ATOM 1498 C CA . ASN A 1 193 ? 37.409 81.717 -15.289 1.00 37.57 262 ASN A CA 1
ATOM 1499 C C . ASN A 1 193 ? 37.864 80.292 -15.117 1.00 32.75 262 ASN A C 1
ATOM 1500 O O . ASN A 1 193 ? 37.692 79.491 -16.042 1.00 33.46 262 ASN A O 1
ATOM 1505 N N . ASN A 1 194 ? 38.430 79.980 -13.943 1.00 32.42 263 ASN A N 1
ATOM 1506 C CA . ASN A 1 194 ? 39.204 78.775 -13.796 1.00 33.38 263 ASN A CA 1
ATOM 1507 C C . ASN A 1 194 ? 38.671 77.888 -12.684 1.00 34.20 263 ASN A C 1
ATOM 1508 O O . ASN A 1 194 ? 38.097 78.340 -11.708 1.00 35.02 263 ASN A O 1
ATOM 1513 N N . ASP A 1 195 ? 38.857 76.601 -12.845 1.00 46.28 264 ASP A N 1
ATOM 1514 C CA . ASP A 1 195 ? 38.312 75.710 -11.859 1.00 42.83 264 ASP A CA 1
ATOM 1515 C C . ASP A 1 195 ? 39.417 74.739 -11.506 1.00 55.35 264 ASP A C 1
ATOM 1516 O O . ASP A 1 195 ? 39.623 73.738 -12.215 1.00 41.19 264 ASP A O 1
ATOM 1521 N N . PHE A 1 196 ? 40.120 75.089 -10.412 1.00 40.11 265 PHE A N 1
ATOM 1522 C CA . PHE A 1 196 ? 41.300 74.375 -9.903 1.00 42.94 265 PHE A CA 1
ATOM 1523 C C . PHE A 1 196 ? 40.877 73.421 -8.827 1.00 54.58 265 PHE A C 1
ATOM 1524 O O . PHE A 1 196 ? 40.713 73.806 -7.685 1.00 53.07 265 PHE A O 1
ATOM 1532 N N . ALA A 1 197 ? 40.699 72.169 -9.186 1.00 54.49 266 ALA A N 1
ATOM 1533 C CA . ALA A 1 197 ? 40.055 71.273 -8.275 1.00 59.88 266 ALA A CA 1
ATOM 1534 C C . ALA A 1 197 ? 41.076 70.274 -7.773 1.00 54.02 266 ALA A C 1
ATOM 1535 O O . ALA A 1 197 ? 40.940 69.058 -7.974 1.00 64.92 266 ALA A O 1
ATOM 1537 N N . TYR A 1 198 ? 42.100 70.790 -7.110 1.00 47.83 267 TYR A N 1
ATOM 1538 C CA . TYR A 1 198 ? 43.135 69.913 -6.570 1.00 41.65 267 TYR A CA 1
ATOM 1539 C C . TYR A 1 198 ? 43.152 69.966 -5.044 1.00 43.32 267 TYR A C 1
ATOM 1540 O O . TYR A 1 198 ? 42.873 71.012 -4.460 1.00 44.12 267 TYR A O 1
ATOM 1549 N N . LYS A 1 199 ? 43.458 68.833 -4.414 1.00 33.22 268 LYS A N 1
ATOM 1550 C CA . LYS A 1 199 ? 43.555 68.757 -2.953 1.00 47.30 268 LYS A CA 1
ATOM 1551 C C . LYS A 1 199 ? 45.015 68.749 -2.531 1.00 36.78 268 LYS A C 1
ATOM 1552 O O . LYS A 1 199 ? 45.604 67.685 -2.374 1.00 43.49 268 LYS A O 1
ATOM 1558 N N . LEU A 1 200 ? 45.608 69.923 -2.351 1.00 37.97 269 LEU A N 1
ATOM 1559 C CA . LEU A 1 200 ? 47.054 69.980 -2.136 1.00 33.96 269 LEU A CA 1
ATOM 1560 C C . LEU A 1 200 ? 47.381 69.937 -0.660 1.00 24.01 269 LEU A C 1
ATOM 1561 O O . LEU A 1 200 ? 46.793 70.674 0.134 1.00 27.82 269 LEU A O 1
ATOM 1566 N N . GLU A 1 201 ? 48.334 69.091 -0.287 1.00 26.49 270 GLU A N 1
ATOM 1567 C CA . GLU A 1 201 ? 48.786 69.104 1.106 1.00 35.06 270 GLU A CA 1
ATOM 1568 C C . GLU A 1 201 ? 50.090 68.372 1.229 1.00 30.11 270 GLU A C 1
ATOM 1569 O O . GLU A 1 201 ? 50.457 67.617 0.341 1.00 33.96 270 GLU A O 1
ATOM 1575 N N . PHE A 1 202 ? 50.810 68.568 2.329 1.00 29.96 271 PHE A N 1
ATOM 1576 C CA . PHE A 1 202 ? 52.036 67.820 2.524 1.00 27.05 271 PHE A CA 1
ATOM 1577 C C . PHE A 1 202 ? 52.307 67.682 4.005 1.00 24.79 271 PHE A C 1
ATOM 1578 O O . PHE A 1 202 ? 51.842 68.479 4.811 1.00 27.35 271 PHE A O 1
ATOM 1586 N N . LEU A 1 203 ? 53.020 66.625 4.328 1.00 25.15 272 LEU A N 1
ATOM 1587 C CA . LEU A 1 203 ? 53.401 66.320 5.708 1.00 29.79 272 LEU A CA 1
ATOM 1588 C C . LEU A 1 203 ? 54.558 67.207 6.159 1.00 29.15 272 LEU A C 1
ATOM 1589 O O . LEU A 1 203 ? 55.543 67.326 5.464 1.00 27.63 272 LEU A O 1
ATOM 1594 N N . VAL A 1 204 ? 54.431 67.842 7.315 1.00 25.05 273 VAL A N 1
ATOM 1595 C CA . VAL A 1 204 ? 55.524 68.598 7.939 1.00 26.64 273 VAL A CA 1
ATOM 1596 C C . VAL A 1 204 ? 56.045 67.802 9.157 1.00 27.10 273 VAL A C 1
ATOM 1597 O O . VAL A 1 204 ? 55.325 67.660 10.124 1.00 28.48 273 VAL A O 1
ATOM 1601 N N . ASN A 1 205 ? 57.232 67.205 9.025 1.00 24.68 274 ASN A N 1
ATOM 1602 C CA . ASN A 1 205 ? 57.986 66.416 10.021 1.00 28.19 274 ASN A CA 1
ATOM 1603 C C . ASN A 1 205 ? 59.032 67.259 10.764 1.00 34.29 274 ASN A C 1
ATOM 1604 O O . ASN A 1 205 ? 59.612 66.826 11.765 1.00 31.04 274 ASN A O 1
ATOM 1609 N N . SER A 1 206 ? 59.368 68.419 10.217 1.00 25.47 275 SER A N 1
ATOM 1610 C CA . SER A 1 206 ? 60.438 69.195 10.818 1.00 31.21 275 SER A CA 1
ATOM 1611 C C . SER A 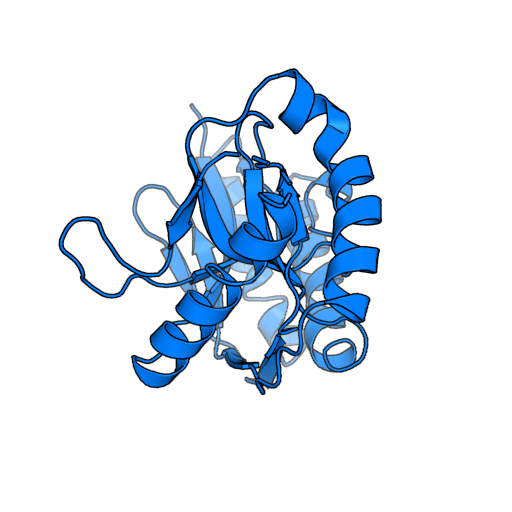1 206 ? 60.413 70.607 10.277 1.00 24.45 275 SER A C 1
ATOM 1612 O O . SER A 1 206 ? 59.621 70.912 9.408 1.00 24.79 275 SER A O 1
ATOM 1615 N N . ILE A 1 207 ? 61.224 71.476 10.876 1.00 21.07 276 ILE A N 1
ATOM 1616 C CA . ILE A 1 207 ? 61.386 72.850 10.427 1.00 23.24 276 ILE A CA 1
ATOM 1617 C C . ILE A 1 207 ? 62.882 73.065 10.163 1.00 26.38 276 ILE A C 1
ATOM 1618 O O . ILE A 1 207 ? 63.725 72.425 10.785 1.00 22.99 276 ILE A O 1
ATOM 1623 N N . TYR A 1 208 ? 63.195 73.865 9.144 1.00 18.86 277 TYR A N 1
ATOM 1624 C CA . TYR A 1 208 ? 64.562 74.131 8.706 1.00 19.11 277 TYR A CA 1
ATOM 1625 C C . TYR A 1 208 ? 65.005 75.543 9.001 1.00 18.38 277 TYR A C 1
ATOM 1626 O O . TYR A 1 208 ? 64.225 76.491 8.842 1.00 22.25 277 TYR A O 1
ATOM 1635 N N . CYS A 1 209 ? 66.269 75.679 9.398 1.00 20.92 278 CYS A N 1
ATOM 1636 C CA . CYS A 1 209 ? 66.889 76.991 9.548 1.00 16.84 278 CYS A CA 1
ATOM 1637 C C . CYS A 1 209 ? 68.112 76.946 8.664 1.00 24.51 278 CYS A C 1
ATOM 1638 O O . CYS A 1 209 ? 69.022 76.139 8.884 1.00 30.25 278 CYS A O 1
ATOM 1641 N N . ASP A 1 210 ? 68.091 77.778 7.637 1.00 29.53 279 ASP A N 1
ATOM 1642 C CA . ASP A 1 210 ? 69.125 77.790 6.625 1.00 39.67 279 ASP A CA 1
ATOM 1643 C C . ASP A 1 210 ? 70.377 78.345 7.228 1.00 37.31 279 ASP A C 1
ATOM 1644 O O . ASP A 1 210 ? 70.367 78.996 8.293 1.00 41.11 279 ASP A O 1
ATOM 1649 N N . GLU A 1 211 ? 71.472 78.043 6.547 1.00 60.96 280 GLU A N 1
ATOM 1650 C CA . GLU A 1 211 ? 72.774 78.664 6.731 1.00 53.94 280 GLU A CA 1
ATOM 1651 C C . GLU A 1 211 ? 73.454 78.568 5.348 1.00 65.35 280 GLU A C 1
ATOM 1652 O O . GLU A 1 211 ? 73.017 77.790 4.490 1.00 47.13 280 GLU A O 1
ATOM 1658 N N . ASN A 1 212 ? 74.490 79.358 5.097 1.00 52.13 281 ASN A N 1
ATOM 1659 C CA . ASN A 1 212 ? 75.123 79.310 3.790 1.00 44.71 281 ASN A CA 1
ATOM 1660 C C . ASN A 1 212 ? 75.675 77.893 3.546 1.00 46.80 281 ASN A C 1
ATOM 1661 O O . ASN A 1 212 ? 75.312 77.209 2.569 1.00 52.90 281 ASN A O 1
ATOM 1666 N N . ARG A 1 213 ? 76.506 77.441 4.467 1.00 47.49 282 ARG A N 1
ATOM 1667 C CA . ARG A 1 213 ? 77.001 76.072 4.485 1.00 56.36 282 ARG A CA 1
ATOM 1668 C C . ARG A 1 213 ? 75.905 75.058 4.219 1.00 42.40 282 ARG A C 1
ATOM 1669 O O . ARG A 1 213 ? 75.941 74.360 3.210 1.00 59.38 282 ARG A O 1
ATOM 1677 N N . HIS A 1 214 ? 74.933 74.952 5.129 1.00 43.87 283 HIS A N 1
ATOM 1678 C CA . HIS A 1 214 ? 73.890 73.943 4.939 1.00 64.37 283 HIS A CA 1
ATOM 1679 C C . HIS A 1 214 ? 72.679 74.303 5.790 1.00 39.09 283 HIS A C 1
ATOM 1680 O O . HIS A 1 214 ? 72.723 75.234 6.579 1.00 43.10 283 HIS A O 1
ATOM 1687 N N . SER A 1 215 ? 71.577 73.624 5.541 1.00 41.24 284 SER A N 1
ATOM 1688 C CA . SER A 1 215 ? 70.345 73.935 6.204 1.00 38.81 284 SER A CA 1
ATOM 1689 C C . SER A 1 215 ? 70.199 72.967 7.367 1.00 27.35 284 SER A C 1
ATOM 1690 O O . SER A 1 215 ? 70.272 71.749 7.220 1.00 37.21 284 SER A O 1
ATOM 1693 N N . ILE A 1 216 ? 69.994 73.526 8.527 1.00 22.02 285 ILE A N 1
ATOM 1694 C CA . ILE A 1 216 ? 69.817 72.753 9.727 1.00 19.66 285 ILE A CA 1
ATOM 1695 C C . ILE A 1 216 ? 68.372 72.279 9.858 1.00 25.78 285 ILE A C 1
ATOM 1696 O O . ILE A 1 216 ? 67.433 73.086 9.968 1.00 23.41 285 ILE A O 1
ATOM 1701 N N . ARG A 1 217 ? 68.193 70.970 9.869 1.00 18.98 286 ARG A N 1
ATOM 1702 C CA . ARG A 1 217 ? 66.872 70.382 9.997 1.00 14.92 286 ARG A CA 1
ATOM 1703 C C . ARG A 1 217 ? 66.588 70.127 11.514 1.00 23.05 286 ARG A C 1
ATOM 1704 O O . ARG A 1 217 ? 67.342 69.427 12.187 1.00 23.59 286 ARG A O 1
ATOM 1712 N N . ILE A 1 218 ? 65.485 70.651 12.015 1.00 21.18 287 ILE A N 1
ATOM 1713 C CA . ILE A 1 218 ? 65.174 70.516 13.432 1.00 25.48 287 ILE A CA 1
ATOM 1714 C C . ILE A 1 218 ? 63.955 69.656 13.475 1.00 23.08 287 ILE A C 1
ATOM 1715 O O . ILE A 1 218 ? 62.895 70.049 13.000 1.00 24.10 287 ILE A O 1
ATOM 1720 N N . PRO A 1 219 ? 64.100 68.443 14.046 1.00 31.22 288 PRO A N 1
ATOM 1721 C CA . PRO A 1 219 ? 63.014 67.467 14.039 1.00 23.83 288 PRO A CA 1
ATOM 1722 C C . PRO A 1 219 ? 61.987 67.836 15.117 1.00 31.42 288 PRO A C 1
ATOM 1723 O O . PRO A 1 219 ? 62.257 68.547 16.115 1.00 31.38 288 PRO A O 1
ATOM 1727 N N . PHE A 1 220 ? 60.774 67.394 14.873 1.00 31.69 289 PHE A N 1
ATOM 1728 C CA . PHE A 1 220 ? 59.686 67.710 15.784 1.00 34.20 289 PHE A CA 1
ATOM 1729 C C . PHE A 1 220 ? 59.680 66.663 16.893 1.00 51.66 289 PHE A C 1
ATOM 1730 O O . PHE A 1 220 ? 60.410 65.672 16.791 1.00 40.31 289 PHE A O 1
ATOM 1738 N N . ASN A 1 221 ? 58.819 66.908 17.892 1.00 50.06 290 ASN A N 1
ATOM 1739 C CA . ASN A 1 221 ? 58.625 66.153 19.147 1.00 61.32 290 ASN A CA 1
ATOM 1740 C C . ASN A 1 221 ? 59.451 66.742 20.313 1.00 63.28 290 ASN A C 1
ATOM 1741 O O . ASN A 1 221 ? 58.977 67.710 20.918 1.00 49.33 290 ASN A O 1
#

Solvent-accessible surface area: 11933 Å² total; per-residue (Å²): 260,77,94,109,5,47,0,20,0,46,9,176,10,66,95,50,35,21,151,54,0,77,108,0,8,54,77,0,57,92,8,50,120,188,57,82,10,62,45,55,0,45,28,184,175,54,48,101,93,53,5,72,0,30,7,3,102,31,0,71,2,131,53,99,136,61,14,113,61,0,15,97,42,0,60,48,12,0,120,99,71,136,14,74,62,24,112,0,57,8,40,9,57,6,71,5,17,61,18,77,209,49,105,35,1,56,0,0,0,33,4,30,73,115,79,2,119,81,64,10,50,38,4,128,85,5,2,11,88,0,0,99,107,4,52,25,69,124,70,162,102,30,20,33,47,67,117,70,6,38,0,16,0,0,56,6,39,131,39,53,148,64,28,22,157,126,41,102,85,28,18,127,70,7,32,60,61,3,132,150,77,23,116,8,85,47,206,7,63,15,98,4,69,7,0,29,0,44,30,134,167,108,24,53,143,6,78,12,99